Protein AF-A0A2N5YUL5-F1 (afdb_monomer_lite)

pLDDT: mean 83.45, std 13.27, range [47.56, 98.44]

Secondary structure (DSSP, 8-state):
-EEETTEEEEEEEEE--TTS-EEETTEEE----TT-SSPPPTT--TT-EEEEEEEEETTS-EEEEEEEEEEE--SSS-----SSEETTEE--EEE-TT--EEEEEE----S-EEEEETTEE-SPPBPP-SS--EEEEEE-TT--EEEEEES-SEESSTTTEEEEEEEEEEEE-TT--EEEEEEEEEEESTT----SSEEEEEGGGEEEEE-STT-EEEEEEEE-TTS-EEEEEE-

Sequence (235 aa):
MILKDSILYLSGTCTIAPSQQVWFLDTVFIHNSPDNPDPPVYPWITNNKYTYLLKVDLNGNILDFNLFHLNIEEPDDLVSDYLIWNPIFRTPFHIDNDGNIYLLTNRTNNYPTTLCINGIEVCDIIPEDYYFSTYLIKCDSECNFIWIKSLYEEISEPESHKLITNILDLASDSDNNLYLVGYIESNSIGGAYYQTPTTITIIDNHTLHTYKKGDYVSILYKLNENGDYIWAKQT

Foldseek 3Di:
DDQDPQKDKDKDKDFQEQCDWDDDPNDTQDHPDVPPPCHDDFPDDYLFMWMKIWIAGPVGDTPDMKTKWKDFPDDDDDHTDHFQDDVVAHADWDAFPQRKIKGKGFAPFQTWIFMDIRNHGQDDTDHGFLARWMKIWIAHNVRRGDDIDTQFDDKPPSPFKYKDWHWDDWDADPQRKIKTKTKIAIATDPPGDDDPFIWTAGAPRAIDTDGDHGDIKIKIFIAGNVRHGPHIDID

Structure (mmCIF, N/CA/C/O backbone):
data_AF-A0A2N5YUL5-F1
#
_entry.id   AF-A0A2N5YUL5-F1
#
loop_
_atom_site.group_PDB
_atom_site.id
_atom_site.type_symbol
_atom_site.label_atom_id
_atom_site.label_alt_id
_atom_site.label_comp_id
_atom_site.label_asym_id
_atom_site.label_entity_id
_atom_site.label_seq_id
_atom_site.pdbx_PDB_ins_code
_atom_site.Cartn_x
_atom_site.Cartn_y
_atom_site.Cartn_z
_atom_site.occupancy
_atom_site.B_iso_or_equiv
_atom_site.auth_seq_id
_atom_site.auth_comp_id
_atom_site.auth_asym_id
_atom_site.auth_atom_id
_atom_site.pdbx_PDB_model_num
ATOM 1 N N . MET A 1 1 ? -12.301 3.400 0.919 1.00 91.75 1 MET A N 1
ATOM 2 C CA . MET A 1 1 ? -13.327 3.305 1.979 1.00 91.75 1 MET A CA 1
ATOM 3 C C . MET A 1 1 ? -13.790 1.871 2.002 1.00 91.75 1 MET A C 1
ATOM 5 O O . MET A 1 1 ? -14.072 1.351 0.930 1.00 91.75 1 MET A O 1
ATOM 9 N N . ILE A 1 2 ? -13.859 1.258 3.178 1.00 95.81 2 ILE A N 1
ATOM 10 C CA . ILE A 1 2 ? -14.325 -0.120 3.358 1.00 95.81 2 ILE A CA 1
ATOM 11 C C . ILE A 1 2 ? -15.355 -0.122 4.482 1.00 95.81 2 ILE A C 1
ATOM 13 O O . ILE A 1 2 ? -15.127 0.500 5.512 1.00 95.81 2 ILE A O 1
ATOM 17 N N . LEU A 1 3 ? -16.482 -0.801 4.287 1.00 96.75 3 LEU A N 1
ATOM 18 C CA . LEU A 1 3 ? -17.449 -1.079 5.347 1.00 96.75 3 LEU A CA 1
ATOM 19 C C . LEU A 1 3 ? -17.290 -2.547 5.754 1.00 96.75 3 LEU A C 1
ATOM 21 O O . LEU A 1 3 ? -17.525 -3.426 4.927 1.00 96.75 3 LEU A O 1
ATOM 25 N N . LYS A 1 4 ? -16.911 -2.804 7.007 1.00 95.38 4 LYS A N 1
ATOM 26 C CA . LYS A 1 4 ? -16.763 -4.157 7.559 1.00 95.38 4 LYS A CA 1
ATOM 27 C C . LYS A 1 4 ? -17.290 -4.184 8.991 1.00 95.38 4 LYS A C 1
ATOM 29 O O . LYS A 1 4 ? -16.998 -3.280 9.762 1.00 95.38 4 LYS A O 1
ATOM 34 N N . ASP A 1 5 ? -18.114 -5.176 9.320 1.00 95.06 5 ASP A N 1
ATOM 35 C CA . ASP A 1 5 ? -18.652 -5.396 10.672 1.00 95.06 5 ASP A CA 1
ATOM 36 C C . ASP A 1 5 ? -19.304 -4.153 11.314 1.00 95.06 5 ASP A C 1
ATOM 38 O O . ASP A 1 5 ? -19.172 -3.890 12.504 1.00 95.06 5 ASP A O 1
ATOM 42 N N . SER A 1 6 ? -20.052 -3.379 10.517 1.00 96.50 6 SER A N 1
ATOM 43 C CA . SER A 1 6 ? -20.674 -2.098 10.916 1.00 96.50 6 SER A CA 1
ATOM 44 C C . SER A 1 6 ? -19.693 -0.972 11.274 1.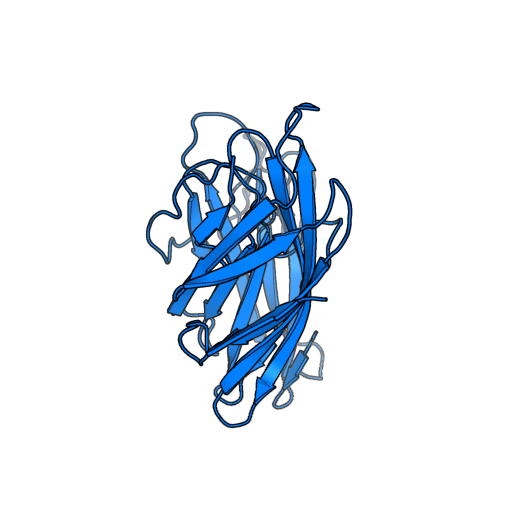00 96.50 6 SER A C 1
ATOM 46 O O . SER A 1 6 ? -20.109 0.054 11.811 1.00 96.50 6 SER A O 1
ATOM 48 N N . ILE A 1 7 ? -18.413 -1.129 10.939 1.00 97.31 7 ILE A N 1
ATOM 49 C CA . ILE A 1 7 ? -17.384 -0.097 11.043 1.00 97.31 7 ILE A CA 1
ATOM 50 C C . ILE A 1 7 ? -17.021 0.373 9.635 1.00 97.31 7 ILE A C 1
ATOM 52 O O . ILE A 1 7 ? -16.715 -0.416 8.735 1.00 97.31 7 ILE A O 1
ATOM 56 N N . LEU A 1 8 ? -17.061 1.686 9.439 1.00 97.50 8 LEU A N 1
ATOM 57 C CA . LEU A 1 8 ? -16.593 2.348 8.237 1.00 97.50 8 LEU A CA 1
ATOM 58 C C . LEU A 1 8 ? -15.118 2.721 8.399 1.00 97.50 8 LEU A C 1
ATOM 60 O O . LEU A 1 8 ? -14.760 3.543 9.239 1.00 97.50 8 LEU A O 1
ATOM 64 N N . TYR A 1 9 ? -14.274 2.145 7.554 1.00 96.62 9 TYR A N 1
ATOM 65 C CA . TYR A 1 9 ? -12.855 2.446 7.457 1.00 96.62 9 TYR A CA 1
ATOM 66 C C . TYR A 1 9 ? -12.627 3.465 6.342 1.00 96.62 9 TYR A C 1
ATOM 68 O O . TYR A 1 9 ? -13.009 3.257 5.180 1.00 96.62 9 TYR A O 1
ATOM 76 N N . LEU A 1 10 ? -11.979 4.571 6.685 1.00 93.62 10 LEU A N 1
ATOM 77 C CA . LEU A 1 10 ? -11.629 5.648 5.766 1.00 93.62 10 LEU A CA 1
ATOM 78 C C . LEU A 1 10 ? -10.119 5.848 5.781 1.00 93.62 10 LEU A C 1
ATOM 80 O O . LEU A 1 10 ? -9.514 5.906 6.843 1.00 93.62 10 LEU A O 1
ATOM 84 N N . SER A 1 11 ? -9.521 5.980 4.602 1.00 90.00 11 SER A N 1
ATOM 85 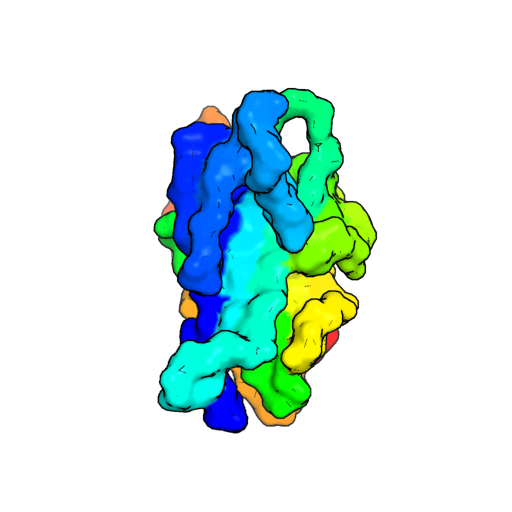C CA . SER A 1 11 ? -8.119 6.358 4.464 1.00 90.00 11 SER A CA 1
ATOM 86 C C . SER A 1 11 ? -8.015 7.618 3.622 1.00 90.00 11 SER A C 1
ATOM 88 O O . SER A 1 11 ? -8.788 7.805 2.678 1.00 90.00 11 SER A O 1
ATOM 90 N N . GLY A 1 12 ? -7.066 8.472 3.976 1.00 86.50 12 GLY A N 1
ATOM 91 C CA . GLY A 1 12 ? -6.731 9.681 3.243 1.00 86.50 12 GLY A CA 1
ATOM 92 C C . GLY A 1 12 ? -5.424 10.262 3.755 1.00 86.50 12 GLY A C 1
ATOM 93 O O . GLY A 1 12 ? -4.746 9.650 4.576 1.00 86.50 12 GLY A O 1
ATOM 94 N N . THR A 1 13 ? -5.075 11.458 3.296 1.00 83.62 13 THR A N 1
ATOM 95 C CA . THR A 1 13 ? -3.876 12.164 3.757 1.00 83.62 13 THR A CA 1
ATOM 96 C C . THR A 1 13 ? -4.186 13.517 4.356 1.00 83.62 13 THR A C 1
ATOM 98 O O . THR A 1 13 ? -5.115 14.201 3.928 1.00 83.62 13 THR A O 1
ATOM 101 N N . CYS A 1 14 ? -3.352 13.929 5.301 1.00 81.38 14 CYS A N 1
ATOM 102 C CA . CYS A 1 14 ? -3.285 15.295 5.794 1.00 81.38 14 CYS A CA 1
ATOM 103 C C . CYS A 1 14 ? -1.823 15.761 5.832 1.00 81.38 14 CYS A C 1
ATOM 105 O O . CYS A 1 14 ? -0.885 14.966 5.860 1.00 81.38 14 CYS A O 1
ATOM 107 N N . THR A 1 15 ? -1.614 17.070 5.768 1.00 78.25 15 THR A N 1
ATOM 108 C CA . THR A 1 15 ? -0.280 17.678 5.793 1.00 78.25 15 THR A CA 1
ATOM 109 C C . THR A 1 15 ? -0.302 18.807 6.798 1.00 78.25 15 THR A C 1
ATOM 111 O O . THR A 1 15 ? -1.173 19.667 6.705 1.00 78.25 15 THR A O 1
ATOM 114 N N . ILE A 1 16 ? 0.654 18.813 7.726 1.00 72.62 16 ILE A N 1
ATOM 115 C CA . ILE A 1 16 ? 0.834 19.905 8.682 1.00 72.62 16 ILE A CA 1
ATOM 116 C C . ILE A 1 16 ? 1.866 20.869 8.106 1.00 72.62 16 ILE A C 1
ATOM 118 O O . ILE A 1 16 ? 3.073 20.709 8.286 1.00 72.62 16 ILE A O 1
ATOM 122 N N . ALA A 1 17 ? 1.374 21.846 7.346 1.00 66.12 17 ALA A N 1
ATOM 123 C CA . ALA A 1 17 ? 2.210 22.870 6.738 1.00 66.12 17 ALA A CA 1
ATOM 124 C C . ALA A 1 17 ? 2.565 23.968 7.762 1.00 66.12 17 ALA A C 1
ATOM 126 O O . ALA A 1 17 ? 1.717 24.356 8.568 1.00 66.12 17 ALA A O 1
ATOM 127 N N . PRO A 1 18 ? 3.782 24.533 7.706 1.00 60.28 18 PRO A N 1
ATOM 128 C CA . PRO A 1 18 ? 4.275 25.465 8.723 1.00 60.28 18 PRO A CA 1
ATOM 129 C C . PRO A 1 18 ? 3.520 26.805 8.731 1.00 60.28 18 PRO A C 1
ATOM 131 O O . PRO A 1 18 ? 3.519 27.513 9.732 1.00 60.28 18 PRO A O 1
ATOM 134 N N . SER A 1 19 ? 2.845 27.152 7.632 1.00 65.19 19 SER A N 1
ATOM 135 C CA . SER A 1 19 ? 2.171 28.441 7.435 1.00 65.19 19 SER A CA 1
ATOM 136 C C . SER A 1 19 ? 0.646 28.351 7.312 1.00 65.19 19 SER A C 1
ATOM 138 O O . SER A 1 19 ? 0.009 29.348 6.972 1.00 65.19 19 SER A O 1
ATOM 140 N N . GLN A 1 20 ? 0.041 27.183 7.557 1.00 65.38 20 GLN A N 1
ATOM 141 C CA . GLN A 1 20 ? -1.398 26.978 7.356 1.00 65.38 20 GLN A CA 1
ATOM 142 C C . GLN A 1 20 ? -2.067 26.383 8.593 1.00 65.38 20 GLN A C 1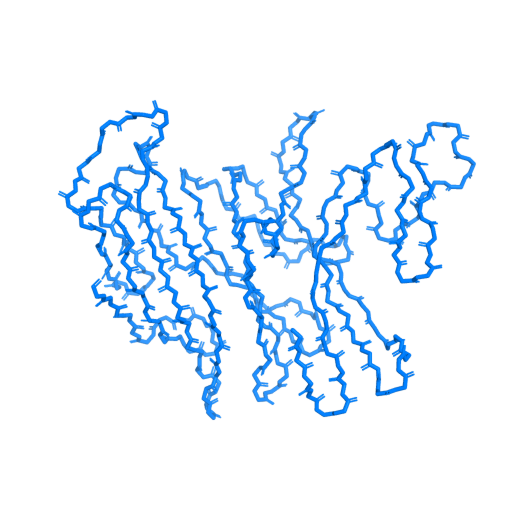
ATOM 144 O O . GLN A 1 20 ? -1.480 25.584 9.315 1.00 65.38 20 GLN A O 1
ATOM 149 N N . GLN A 1 21 ? -3.321 26.777 8.821 1.00 68.88 21 GLN A N 1
ATOM 150 C CA . GLN A 1 21 ? -4.196 26.075 9.753 1.00 68.88 21 GLN A CA 1
ATOM 151 C C . GLN A 1 21 ? -4.708 24.808 9.077 1.00 68.88 21 GLN A C 1
ATOM 153 O O . GLN A 1 21 ? -5.196 24.864 7.945 1.00 68.88 21 GLN A O 1
ATOM 158 N N . VAL A 1 22 ? -4.625 23.683 9.776 1.00 70.31 22 VAL A N 1
ATOM 159 C CA . VAL A 1 22 ? -5.108 22.398 9.271 1.00 70.31 22 VAL A CA 1
ATOM 160 C C . VAL A 1 22 ? -6.283 21.960 10.119 1.00 70.31 22 VAL A C 1
ATOM 162 O O . VAL A 1 22 ? -6.161 21.820 11.329 1.00 70.31 22 VAL A O 1
ATOM 165 N N . TRP A 1 23 ? -7.425 21.746 9.479 1.00 71.12 23 TRP A N 1
ATOM 166 C CA . TRP A 1 23 ? -8.579 21.130 10.119 1.00 71.12 23 TRP A CA 1
ATOM 167 C C . TRP A 1 23 ? -8.498 19.619 9.931 1.00 71.12 23 TRP A C 1
ATOM 169 O O . TRP A 1 23 ? -8.444 19.140 8.797 1.00 71.12 23 TRP A O 1
ATOM 179 N N . PHE A 1 24 ? -8.502 18.869 11.027 1.00 77.62 24 PHE A N 1
ATOM 180 C CA . PHE A 1 24 ? -8.549 17.412 10.993 1.00 77.62 24 PHE A CA 1
ATOM 181 C C . PHE A 1 24 ? -9.438 16.886 12.120 1.00 77.62 24 PHE A C 1
ATOM 183 O O . PHE A 1 24 ? -9.212 17.217 13.280 1.00 77.62 24 PHE A O 1
ATOM 190 N N . LEU A 1 25 ? -10.450 16.084 11.758 1.00 74.44 25 LEU A N 1
ATOM 191 C CA . LEU A 1 25 ? -11.415 15.464 12.682 1.00 74.44 25 LEU A CA 1
ATOM 192 C C . LEU A 1 25 ? -11.947 16.462 13.730 1.00 74.44 25 LEU A C 1
ATOM 194 O O . LEU A 1 25 ? -11.771 16.284 14.932 1.00 74.44 25 LEU A O 1
ATOM 198 N N . ASP A 1 26 ? -12.519 17.565 13.239 1.00 66.38 26 ASP A N 1
ATOM 199 C CA . ASP A 1 26 ? -13.085 18.686 14.012 1.00 66.38 26 ASP A CA 1
ATOM 200 C C . ASP A 1 26 ? -12.108 19.490 14.885 1.00 66.38 26 ASP A C 1
ATOM 202 O O . ASP A 1 26 ? -12.512 20.425 15.577 1.00 66.38 26 ASP A O 1
ATOM 206 N N . THR A 1 27 ? -10.809 19.200 14.805 1.00 62.75 27 THR A N 1
ATOM 207 C CA . THR A 1 27 ? -9.766 19.944 15.518 1.00 62.75 27 THR A CA 1
ATOM 208 C C . THR A 1 27 ? -9.010 20.864 14.564 1.00 62.75 27 THR A C 1
ATOM 210 O O . THR A 1 27 ? -8.599 20.452 13.476 1.00 62.75 27 THR A O 1
ATOM 213 N N . VAL A 1 28 ? -8.810 22.121 14.976 1.00 66.50 28 VAL A N 1
ATOM 214 C CA . VAL A 1 28 ? -7.897 23.049 14.293 1.00 66.50 28 VAL A CA 1
ATOM 215 C C . VAL A 1 28 ? -6.502 22.857 14.841 1.00 66.50 28 VAL A C 1
ATOM 217 O O . VAL A 1 28 ? -6.262 23.060 16.028 1.00 66.50 28 VAL A O 1
ATOM 220 N N . PHE A 1 29 ? -5.569 22.575 13.952 1.00 66.50 29 PHE A N 1
ATOM 221 C CA . PHE A 1 29 ? -4.151 22.621 14.241 1.00 66.50 29 PHE A CA 1
ATOM 222 C C . PHE A 1 29 ? -3.613 23.941 13.709 1.00 66.50 29 PHE A C 1
ATOM 224 O O . PHE A 1 29 ? -3.544 24.175 12.499 1.00 66.50 29 PHE A O 1
ATOM 231 N N . ILE A 1 30 ? -3.331 24.846 14.645 1.00 56.69 30 ILE A N 1
ATOM 232 C CA . ILE A 1 30 ? -2.799 26.175 14.363 1.00 56.69 30 ILE A CA 1
ATOM 233 C C . ILE A 1 30 ? -1.279 26.064 14.239 1.00 56.69 30 ILE A C 1
ATOM 235 O O . ILE A 1 30 ? -0.643 25.318 14.978 1.00 56.69 30 ILE A O 1
ATOM 239 N N . HIS A 1 31 ? -0.740 26.795 13.263 1.00 59.72 31 HIS A N 1
ATOM 240 C CA . HIS A 1 31 ? 0.671 26.916 12.904 1.00 59.72 31 HIS A CA 1
ATOM 241 C C . HIS A 1 31 ? 1.666 26.685 14.058 1.00 59.72 31 HIS A C 1
ATOM 243 O O . HIS A 1 31 ? 1.471 27.135 15.187 1.00 59.72 31 HIS A O 1
ATOM 249 N N . ASN A 1 32 ? 2.823 26.099 13.759 1.00 52.47 32 ASN A N 1
ATOM 250 C CA . ASN A 1 32 ? 3.953 26.134 14.682 1.00 52.47 32 ASN A CA 1
ATOM 251 C C . ASN A 1 32 ? 4.756 27.420 14.416 1.00 52.47 32 ASN A C 1
ATOM 253 O O . ASN A 1 32 ? 5.679 27.438 13.608 1.00 52.47 32 ASN A O 1
ATOM 257 N N . SER A 1 33 ? 4.325 28.530 15.026 1.00 55.78 33 SER A N 1
ATOM 258 C CA . SER A 1 33 ? 5.166 29.732 15.131 1.00 55.78 33 SER A CA 1
ATOM 259 C C . SER A 1 33 ? 5.985 29.580 16.410 1.00 55.78 33 SER A C 1
ATOM 261 O O . SER A 1 33 ? 5.425 29.078 17.385 1.00 55.78 33 SER A O 1
ATOM 263 N N . PRO A 1 34 ? 7.241 30.058 16.472 1.00 56.28 34 PRO A N 1
ATOM 264 C CA . PRO A 1 34 ? 7.960 30.208 17.741 1.00 56.28 34 PRO A CA 1
ATOM 265 C C . PRO A 1 34 ? 7.147 30.978 18.796 1.00 56.28 34 PRO A C 1
ATOM 267 O O . PRO A 1 34 ? 7.354 30.800 19.991 1.00 56.28 34 PRO A O 1
ATOM 270 N N . ASP A 1 35 ? 6.201 31.801 18.334 1.00 58.75 35 ASP A N 1
ATOM 271 C CA . ASP A 1 35 ? 5.290 32.597 19.151 1.00 58.75 35 ASP A CA 1
ATOM 272 C C . ASP A 1 35 ? 3.923 31.925 19.389 1.00 58.75 35 ASP A C 1
ATOM 274 O O . ASP A 1 35 ? 3.038 32.563 19.957 1.00 58.75 35 ASP A O 1
ATOM 278 N N . ASN A 1 36 ? 3.693 30.686 18.926 1.00 62.69 36 ASN A N 1
ATOM 279 C CA . ASN A 1 36 ? 2.445 29.979 19.216 1.00 62.69 36 ASN A CA 1
ATOM 280 C C . ASN A 1 36 ? 2.470 29.512 20.685 1.00 62.69 36 ASN A C 1
ATOM 282 O O . ASN A 1 36 ? 3.280 28.645 21.019 1.00 62.69 36 ASN A O 1
ATOM 286 N N . PRO A 1 37 ? 1.605 30.054 21.565 1.00 60.75 37 PRO A N 1
ATOM 287 C CA . PRO A 1 37 ? 1.548 29.627 22.961 1.00 60.75 37 PRO A CA 1
ATOM 288 C C . PRO A 1 37 ? 1.052 28.182 23.121 1.00 60.75 37 PRO A C 1
ATOM 290 O O . PRO A 1 37 ? 1.348 27.560 24.138 1.00 60.75 37 PRO A O 1
ATOM 293 N N . ASP A 1 38 ? 0.354 27.650 22.113 1.00 60.69 38 ASP A N 1
ATOM 294 C CA . ASP A 1 38 ? -0.258 26.324 22.099 1.00 60.69 38 ASP A CA 1
ATOM 295 C C . ASP A 1 38 ? 0.208 25.542 20.851 1.00 60.69 38 ASP A C 1
ATOM 297 O O . ASP A 1 38 ? -0.570 25.336 19.907 1.00 60.69 38 ASP A O 1
ATOM 301 N N . PRO A 1 39 ? 1.496 25.146 20.775 1.00 59.47 39 PRO A N 1
ATOM 302 C CA . PRO A 1 39 ? 2.000 24.372 19.649 1.00 59.47 39 PRO A CA 1
ATOM 303 C C . PRO A 1 39 ? 1.246 23.040 19.553 1.00 59.47 39 PRO A C 1
ATOM 305 O O . PRO A 1 39 ? 0.815 22.495 20.576 1.00 59.47 39 PRO A O 1
ATOM 308 N N . PRO A 1 40 ? 1.080 22.488 18.340 1.00 57.84 40 PRO A N 1
ATOM 309 C CA . PRO A 1 40 ? 0.379 21.228 18.181 1.00 57.84 40 PRO A CA 1
ATOM 310 C C . PRO A 1 40 ? 1.105 20.139 18.982 1.00 57.84 40 PRO A C 1
ATOM 312 O O . PRO A 1 40 ? 2.272 19.834 18.747 1.00 57.84 40 PRO A O 1
ATOM 315 N N . VAL A 1 41 ? 0.409 19.577 19.968 1.00 61.06 41 VAL A N 1
ATOM 316 C CA . VAL A 1 41 ? 0.882 18.414 20.723 1.00 61.06 41 VAL A CA 1
ATOM 317 C C . VAL A 1 41 ? 0.663 17.178 19.857 1.00 61.06 41 VAL A C 1
ATOM 319 O O . VAL A 1 41 ? -0.267 17.163 19.053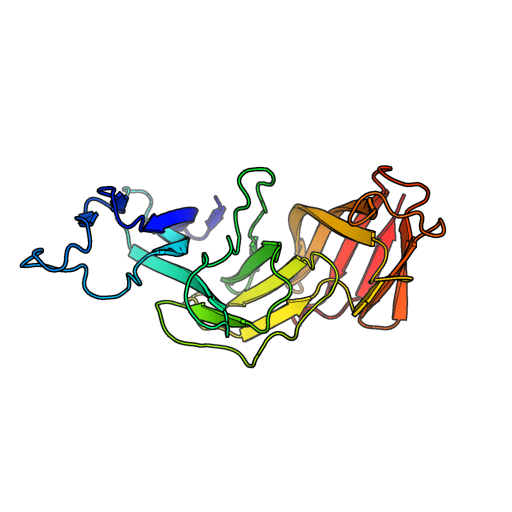 1.00 61.06 41 VAL A O 1
ATOM 322 N N . TYR A 1 42 ? 1.534 16.173 19.998 1.00 57.03 42 TYR A N 1
ATOM 323 C CA . TYR A 1 42 ? 1.444 14.855 19.357 1.00 57.03 42 TYR A CA 1
ATOM 324 C C . TYR A 1 42 ? -0.003 14.442 19.010 1.00 57.03 42 TYR A C 1
ATOM 326 O O . TYR A 1 42 ? -0.888 14.571 19.866 1.00 57.03 42 TYR A O 1
ATOM 334 N N . PRO A 1 43 ? -0.250 13.902 17.799 1.00 55.44 43 PRO A N 1
ATOM 335 C CA . PRO A 1 43 ? 0.709 13.219 16.903 1.00 55.44 43 PRO A CA 1
ATOM 336 C C . PRO A 1 43 ? 1.421 14.068 15.830 1.00 55.44 43 PRO A C 1
ATOM 338 O O . PRO A 1 43 ? 2.004 13.522 14.891 1.00 55.44 43 PRO A O 1
ATOM 341 N N . TRP A 1 44 ? 1.403 15.394 15.945 1.00 67.19 44 TRP A N 1
ATOM 342 C CA . TRP A 1 44 ? 1.788 16.298 14.857 1.00 67.19 44 TRP A CA 1
ATOM 343 C C . TRP A 1 44 ? 3.256 16.748 14.914 1.00 67.19 44 TRP A C 1
ATOM 345 O O . TRP A 1 44 ? 3.657 17.558 15.743 1.00 67.19 44 TRP A O 1
ATOM 355 N N . ILE A 1 45 ? 4.049 16.250 13.973 1.00 67.69 45 ILE A N 1
ATOM 356 C CA . ILE A 1 45 ? 5.404 16.689 13.649 1.00 67.69 45 ILE A CA 1
ATOM 357 C C . ILE A 1 45 ? 5.265 17.787 12.590 1.00 67.69 45 ILE A C 1
ATOM 359 O O . ILE A 1 45 ? 4.506 17.660 11.625 1.00 67.69 45 ILE A O 1
ATOM 363 N N . THR A 1 46 ? 5.965 18.901 12.792 1.00 63.62 46 THR A N 1
ATOM 364 C CA . THR A 1 46 ? 5.933 20.031 11.852 1.00 63.62 46 THR A CA 1
ATOM 365 C C . THR A 1 46 ? 6.535 19.617 10.508 1.00 63.62 46 THR A C 1
ATOM 367 O O . THR A 1 46 ? 7.476 18.833 10.478 1.00 63.62 46 THR A O 1
ATOM 370 N N . ASN A 1 47 ? 6.002 20.146 9.400 1.00 67.50 47 ASN A N 1
ATOM 371 C CA . ASN A 1 47 ? 6.425 19.819 8.029 1.00 67.50 47 ASN A CA 1
ATOM 372 C C . ASN A 1 47 ? 6.234 18.346 7.642 1.00 67.50 47 ASN A C 1
ATOM 374 O O . ASN A 1 47 ? 6.854 17.875 6.687 1.00 67.50 47 ASN A O 1
ATOM 378 N N . ASN A 1 48 ? 5.352 17.641 8.351 1.00 76.12 48 ASN A N 1
ATOM 379 C CA . ASN A 1 48 ? 5.090 16.235 8.106 1.00 76.12 48 ASN A CA 1
ATOM 380 C C . ASN A 1 48 ? 3.789 16.016 7.314 1.00 76.12 48 ASN A C 1
ATOM 382 O O . ASN A 1 48 ? 2.835 16.809 7.353 1.00 76.12 48 ASN A O 1
ATOM 386 N N . LYS A 1 49 ? 3.758 14.905 6.590 1.00 80.44 49 LYS A N 1
ATOM 387 C CA . LYS A 1 49 ? 2.654 14.411 5.782 1.00 80.44 49 LYS A CA 1
ATOM 388 C C . LYS A 1 49 ? 2.251 13.061 6.330 1.00 80.44 49 LYS A C 1
ATOM 390 O O . LYS A 1 49 ? 3.055 12.141 6.428 1.00 80.44 49 LYS A O 1
ATOM 395 N N . TYR A 1 50 ? 0.972 12.945 6.623 1.00 83.94 50 TYR A N 1
ATOM 396 C CA . TYR A 1 50 ? 0.401 11.748 7.196 1.00 83.94 50 TYR A CA 1
ATOM 397 C C . TYR A 1 50 ? -0.566 11.130 6.217 1.00 83.94 50 TYR A C 1
ATOM 399 O O . TYR A 1 50 ? -1.355 11.832 5.583 1.00 83.94 50 TYR A O 1
ATOM 407 N N . THR A 1 51 ? -0.566 9.808 6.167 1.00 87.50 51 THR A N 1
ATOM 408 C CA . THR A 1 51 ? -1.783 9.078 5.829 1.00 87.50 51 THR A CA 1
ATOM 409 C C . THR A 1 51 ? -2.516 8.771 7.117 1.00 87.50 51 THR A C 1
ATOM 411 O O . THR A 1 51 ? -1.898 8.318 8.070 1.00 87.50 51 THR A O 1
ATOM 414 N N . TYR A 1 52 ? -3.824 8.978 7.152 1.00 89.69 52 TYR A N 1
ATOM 415 C CA . TYR A 1 52 ? -4.651 8.494 8.243 1.00 89.69 52 TYR A CA 1
ATOM 416 C C . TYR A 1 52 ? -5.438 7.250 7.830 1.00 89.69 52 TYR A C 1
ATOM 418 O O . TYR A 1 52 ? -5.843 7.107 6.673 1.00 89.69 52 TYR A O 1
ATOM 426 N N . LEU A 1 53 ? -5.699 6.385 8.804 1.00 93.38 53 LEU A N 1
ATOM 427 C CA . LEU A 1 53 ? -6.773 5.404 8.770 1.00 93.38 53 LEU A CA 1
ATOM 428 C C . LEU A 1 53 ? -7.739 5.720 9.910 1.00 93.38 53 LEU A C 1
ATOM 430 O O . LEU A 1 53 ? -7.332 5.774 11.065 1.00 93.38 53 LEU A O 1
ATOM 434 N N . LEU A 1 54 ? -9.004 5.935 9.580 1.00 94.81 54 LEU A N 1
ATOM 435 C CA . LEU A 1 54 ? -10.072 6.317 10.495 1.00 94.81 54 LEU A CA 1
ATOM 436 C C . LEU A 1 54 ? -11.103 5.189 10.573 1.00 94.81 54 LEU A C 1
ATOM 438 O O . LEU A 1 54 ? -11.537 4.689 9.534 1.00 94.81 54 LEU A O 1
ATOM 442 N N . LYS A 1 55 ? -11.523 4.838 11.788 1.00 96.12 55 LYS A N 1
ATOM 443 C CA . LYS A 1 55 ? -12.656 3.947 12.059 1.00 96.12 55 LYS A CA 1
ATOM 444 C C . LYS A 1 55 ? -13.836 4.796 12.522 1.00 96.12 55 LYS A C 1
ATOM 446 O O . LYS A 1 55 ? -13.714 5.560 13.478 1.00 96.12 55 LYS A O 1
ATOM 451 N N . VAL A 1 56 ? -14.973 4.660 11.853 1.00 96.75 56 VAL A N 1
ATOM 452 C CA . VAL A 1 56 ? -16.196 5.419 12.141 1.00 96.75 56 VAL A CA 1
ATOM 453 C C . VAL A 1 56 ? -17.355 4.444 12.297 1.00 96.75 56 VAL A C 1
ATOM 455 O O . VAL A 1 56 ? -17.465 3.491 11.526 1.00 96.75 56 VAL A O 1
ATOM 458 N N . ASP A 1 57 ? -18.226 4.656 13.279 1.00 96.94 57 ASP A N 1
ATOM 459 C CA . ASP A 1 57 ? -19.479 3.904 13.352 1.00 96.94 57 ASP A CA 1
ATOM 460 C C . ASP A 1 57 ? -20.499 4.392 12.300 1.00 96.94 57 ASP A C 1
ATOM 462 O O . ASP A 1 57 ? -20.315 5.406 11.624 1.00 96.94 57 ASP A O 1
ATOM 466 N N . LEU A 1 58 ? -21.619 3.681 12.156 1.00 96.25 58 LEU A N 1
ATOM 467 C CA . LEU A 1 58 ? -22.666 4.059 11.196 1.00 96.25 58 LEU A CA 1
ATOM 468 C C . LEU A 1 58 ? -23.441 5.337 11.571 1.00 96.25 58 LEU A C 1
ATOM 470 O O . LEU A 1 58 ? -24.243 5.811 10.767 1.00 96.25 58 LEU A O 1
ATOM 474 N N . ASN A 1 59 ? -23.209 5.899 12.759 1.00 96.94 59 ASN A N 1
ATOM 475 C CA . ASN A 1 59 ? -23.781 7.174 13.191 1.00 96.94 59 ASN A CA 1
ATOM 476 C C . ASN A 1 59 ? -22.835 8.357 12.925 1.00 96.94 59 ASN A C 1
ATOM 478 O O . ASN A 1 59 ? -23.219 9.500 13.166 1.00 96.94 59 ASN A O 1
ATOM 482 N N . GLY A 1 60 ? -21.623 8.101 12.424 1.00 91.56 60 GLY A N 1
ATOM 483 C CA . GLY A 1 60 ? -20.615 9.126 12.167 1.00 91.56 60 GLY A CA 1
ATOM 484 C C . GLY A 1 60 ? -19.691 9.414 13.353 1.00 91.56 60 GLY A C 1
ATOM 485 O O . GLY A 1 60 ? -18.894 10.346 13.266 1.00 91.56 60 GLY A O 1
ATOM 486 N N . ASN A 1 61 ? -19.761 8.642 14.442 1.00 93.75 61 ASN A N 1
ATOM 487 C CA . ASN A 1 61 ? -18.835 8.801 15.560 1.00 93.75 61 ASN A CA 1
ATOM 488 C C . ASN A 1 61 ? -17.475 8.207 15.199 1.00 93.75 61 ASN A C 1
ATOM 490 O O . ASN A 1 61 ? -17.381 7.060 14.755 1.00 93.75 61 ASN A O 1
ATOM 494 N N . ILE A 1 62 ? -16.415 8.972 15.442 1.00 92.94 62 ILE A N 1
ATOM 495 C CA . ILE A 1 62 ? -15.040 8.496 15.306 1.00 92.94 62 ILE A CA 1
ATOM 496 C C . ILE A 1 62 ? -14.752 7.543 16.463 1.00 92.94 62 ILE A C 1
ATOM 498 O O . ILE A 1 62 ? -14.817 7.932 17.627 1.00 92.94 62 ILE A O 1
ATOM 502 N N . LEU A 1 63 ? -14.443 6.295 16.128 1.00 93.75 63 LEU A N 1
ATOM 503 C CA . LEU A 1 63 ? -14.098 5.262 17.099 1.00 93.75 63 LEU A CA 1
ATOM 504 C C . LEU A 1 63 ? -12.599 5.264 17.400 1.00 93.75 63 LEU A C 1
ATOM 506 O O . LEU A 1 63 ? -12.204 5.064 18.543 1.00 93.75 63 LEU A O 1
ATOM 510 N N . ASP A 1 64 ? -11.781 5.462 16.365 1.00 92.81 64 ASP A N 1
ATOM 511 C CA . ASP A 1 64 ? -10.323 5.368 16.427 1.00 92.81 64 ASP A CA 1
ATOM 512 C C . ASP A 1 64 ? -9.699 5.984 15.163 1.00 92.81 64 ASP A C 1
ATOM 514 O O . ASP A 1 64 ? -10.332 6.005 14.100 1.00 92.81 64 ASP A O 1
ATOM 518 N N . PHE A 1 65 ? -8.455 6.453 15.251 1.00 92.06 65 PHE A N 1
ATOM 519 C CA . PHE A 1 65 ? -7.669 6.846 14.086 1.00 92.06 65 PHE A CA 1
ATOM 520 C C . PHE A 1 65 ? -6.177 6.589 14.292 1.00 92.06 65 PHE A C 1
ATOM 522 O O . PHE A 1 65 ? -5.648 6.725 15.389 1.00 92.06 65 PHE A O 1
ATOM 529 N N . ASN A 1 66 ? -5.491 6.263 13.200 1.00 92.31 66 ASN A N 1
ATOM 530 C CA . ASN A 1 66 ? -4.054 6.018 13.183 1.00 92.31 66 ASN A CA 1
ATOM 531 C C . ASN A 1 66 ? -3.392 6.842 12.082 1.00 92.31 66 ASN A C 1
ATOM 533 O O . ASN A 1 66 ? -3.947 6.970 10.990 1.00 92.31 66 ASN A O 1
ATOM 537 N N . LEU A 1 67 ? -2.218 7.400 12.367 1.00 89.50 67 LEU A N 1
ATOM 538 C CA . LEU A 1 67 ? -1.447 8.251 11.469 1.00 89.50 67 LEU A CA 1
ATOM 539 C C . LEU A 1 67 ? -0.137 7.576 11.070 1.00 89.50 67 LEU A C 1
ATOM 541 O O . LEU A 1 67 ? 0.724 7.323 11.903 1.00 89.50 67 LEU A O 1
ATOM 545 N N . PHE A 1 68 ? 0.037 7.364 9.777 1.00 89.81 68 PHE A N 1
ATOM 546 C CA . PHE A 1 68 ? 1.205 6.756 9.160 1.00 89.81 68 PHE A CA 1
ATOM 547 C C . PHE A 1 68 ? 2.054 7.840 8.501 1.00 89.81 68 PHE A C 1
ATOM 549 O O . PHE A 1 68 ? 1.519 8.662 7.751 1.00 89.81 68 PHE A O 1
ATOM 556 N N . HIS A 1 69 ? 3.363 7.829 8.731 1.00 86.81 69 HIS A N 1
ATOM 557 C CA . HIS A 1 69 ? 4.320 8.647 7.977 1.00 86.81 69 HIS A CA 1
ATOM 558 C C . HIS A 1 69 ? 5.681 7.950 7.879 1.00 86.81 69 HIS A C 1
ATOM 560 O O . HIS A 1 69 ? 5.945 7.003 8.617 1.00 86.81 69 HIS A O 1
ATOM 566 N N . LEU A 1 70 ? 6.523 8.413 6.952 1.00 84.25 70 LEU A N 1
ATOM 567 C CA . LEU A 1 70 ? 7.917 7.994 6.862 1.00 84.25 70 LEU A CA 1
ATOM 568 C C . LEU A 1 70 ? 8.767 9.025 7.593 1.00 84.25 70 LEU A C 1
ATOM 570 O O . LEU A 1 70 ? 8.663 10.220 7.302 1.00 84.25 70 LEU A O 1
ATOM 574 N N . ASN A 1 71 ? 9.594 8.561 8.520 1.00 82.94 71 ASN A N 1
ATOM 575 C CA . ASN A 1 71 ? 10.678 9.358 9.065 1.00 82.94 71 ASN A CA 1
ATOM 576 C C . ASN A 1 71 ? 11.898 9.170 8.154 1.00 82.94 71 ASN A C 1
ATOM 578 O O . ASN A 1 71 ? 12.304 8.039 7.897 1.00 82.94 71 ASN A O 1
ATOM 582 N N . ILE A 1 72 ? 12.414 10.264 7.595 1.00 79.25 72 ILE A N 1
ATOM 583 C CA . ILE A 1 72 ? 13.525 10.246 6.637 1.00 79.25 72 ILE A CA 1
ATOM 584 C C . ILE A 1 72 ? 14.803 10.605 7.390 1.00 79.25 72 ILE A C 1
ATOM 586 O O . ILE A 1 72 ? 14.865 11.661 8.020 1.00 79.25 72 ILE A O 1
ATOM 590 N N . GLU A 1 73 ? 15.829 9.760 7.300 1.00 72.19 73 GLU A N 1
ATOM 591 C CA . GLU A 1 73 ? 17.150 10.047 7.861 1.00 72.19 73 GLU A CA 1
ATOM 592 C C . GLU A 1 73 ? 17.930 10.999 6.931 1.00 72.19 73 GLU A C 1
ATOM 594 O O . GLU A 1 73 ? 18.881 10.594 6.268 1.00 72.19 73 GLU A O 1
ATOM 599 N N . GLU A 1 74 ? 17.540 12.276 6.841 1.00 67.31 74 GLU A N 1
ATOM 600 C CA . GLU A 1 74 ? 18.361 13.306 6.179 1.00 67.31 74 GLU A CA 1
ATOM 601 C C . GLU A 1 74 ? 18.574 14.564 7.037 1.00 67.31 74 GLU A C 1
ATOM 603 O O . GLU A 1 74 ? 17.719 14.924 7.853 1.00 67.31 74 GLU A O 1
ATOM 608 N N . PRO A 1 75 ? 19.713 15.262 6.842 1.00 50.34 75 PRO A N 1
ATOM 609 C CA . PRO A 1 75 ? 20.013 16.503 7.523 1.00 50.34 75 PRO A CA 1
ATOM 610 C C . PRO A 1 75 ? 19.329 17.687 6.820 1.00 50.34 75 PRO A C 1
ATOM 612 O O . PRO A 1 75 ? 19.566 18.000 5.656 1.00 50.34 75 PRO A O 1
ATOM 615 N N . ASP A 1 76 ? 18.535 18.384 7.617 1.00 51.00 76 ASP A N 1
ATOM 616 C CA . ASP A 1 76 ? 18.315 19.825 7.593 1.00 51.00 76 ASP A CA 1
ATOM 617 C C . ASP A 1 76 ? 17.154 20.478 6.840 1.00 51.00 76 ASP A C 1
ATOM 619 O O . ASP A 1 76 ? 16.830 21.548 7.333 1.00 51.00 76 ASP A O 1
ATOM 623 N N . ASP A 1 77 ? 16.444 19.971 5.809 1.00 47.56 77 ASP A N 1
ATOM 624 C CA . ASP A 1 77 ? 15.355 20.851 5.285 1.00 47.56 77 ASP A CA 1
ATOM 625 C C . ASP A 1 77 ? 14.188 20.339 4.410 1.00 47.56 77 ASP A C 1
ATOM 627 O O . ASP A 1 77 ? 13.365 21.177 4.032 1.00 47.56 77 ASP A O 1
ATOM 631 N N . LEU A 1 78 ? 13.996 19.055 4.059 1.00 50.25 78 LEU A N 1
ATOM 632 C CA . LEU A 1 78 ? 12.915 18.723 3.100 1.00 50.25 78 LEU A CA 1
ATOM 633 C C . LEU A 1 78 ? 12.063 17.474 3.398 1.00 50.25 78 LEU A C 1
ATOM 635 O O . LEU A 1 78 ? 12.474 16.339 3.224 1.00 50.25 78 LEU A O 1
ATOM 639 N N . VAL A 1 79 ? 10.796 17.778 3.719 1.00 51.88 79 VAL A N 1
ATOM 640 C CA . VAL A 1 79 ? 9.538 17.142 3.285 1.00 51.88 79 VAL A CA 1
ATOM 641 C C . VAL A 1 79 ? 9.459 15.617 3.420 1.00 51.88 79 VAL A C 1
ATOM 643 O O . VAL A 1 79 ? 9.813 14.880 2.505 1.00 51.88 79 VAL A O 1
ATOM 646 N N . SER A 1 80 ? 8.804 15.159 4.492 1.00 53.16 80 SER A N 1
ATOM 647 C CA . SER A 1 80 ? 8.247 13.803 4.573 1.00 53.16 80 SER A CA 1
ATOM 648 C C . SER A 1 80 ? 7.502 13.452 3.281 1.00 53.16 80 SER A C 1
ATOM 650 O O . SER A 1 80 ? 6.718 14.262 2.759 1.00 53.16 80 SER A O 1
ATOM 652 N N . ASP A 1 81 ? 7.711 12.251 2.773 1.00 62.03 81 ASP A N 1
ATOM 653 C CA . ASP A 1 81 ? 7.033 11.791 1.573 1.00 62.03 81 ASP A CA 1
ATOM 654 C C . ASP A 1 81 ? 5.571 11.424 1.860 1.00 62.03 81 ASP A C 1
ATOM 656 O O . ASP A 1 81 ? 5.196 11.127 2.997 1.00 62.03 81 ASP A O 1
ATOM 660 N N . TYR A 1 82 ? 4.718 11.460 0.837 1.00 59.72 82 TYR A N 1
ATOM 661 C CA . TYR A 1 82 ? 3.381 10.900 0.996 1.00 59.72 82 TYR A CA 1
ATOM 662 C C . TYR A 1 82 ? 3.496 9.377 1.034 1.00 59.72 82 TYR A C 1
ATOM 664 O O . TYR A 1 82 ? 3.892 8.779 0.043 1.00 59.72 82 TYR A O 1
ATOM 672 N N . LEU A 1 83 ? 3.114 8.764 2.159 1.00 65.06 83 LEU A N 1
ATOM 673 C CA . LEU A 1 83 ? 3.072 7.308 2.290 1.00 65.06 83 LEU A CA 1
ATOM 674 C C . LEU A 1 83 ? 2.032 6.737 1.308 1.00 65.06 83 LEU A C 1
ATOM 676 O O . LEU A 1 83 ? 2.349 6.265 0.227 1.00 65.06 83 LEU A O 1
ATOM 680 N N . ILE A 1 84 ? 0.744 6.854 1.618 1.00 64.06 84 ILE A N 1
ATOM 681 C CA . ILE A 1 84 ? -0.271 6.046 0.932 1.00 64.06 84 ILE A CA 1
ATOM 682 C C . ILE A 1 84 ? -0.972 6.828 -0.182 1.00 64.06 84 ILE A C 1
ATOM 684 O O . ILE A 1 84 ? -1.352 6.236 -1.188 1.00 64.06 84 ILE A O 1
ATOM 688 N N . TRP A 1 85 ? -1.077 8.160 -0.082 1.00 56.25 85 TRP A N 1
ATOM 689 C CA . TRP A 1 85 ? -1.644 8.980 -1.162 1.00 56.25 85 TRP A CA 1
ATOM 690 C C . TRP A 1 85 ? -0.636 9.920 -1.800 1.00 56.25 85 TRP A C 1
ATOM 692 O O . TRP A 1 85 ? -0.421 11.039 -1.338 1.00 56.25 85 TRP A O 1
ATOM 702 N N . ASN A 1 86 ? -0.132 9.523 -2.960 1.00 58.97 86 ASN A N 1
ATOM 703 C CA . ASN A 1 86 ? 0.363 10.491 -3.923 1.00 58.97 86 ASN A CA 1
ATOM 704 C C . ASN A 1 86 ? -0.861 11.136 -4.614 1.00 58.97 86 ASN A C 1
ATOM 706 O O . ASN A 1 86 ? -1.719 10.402 -5.095 1.00 58.97 86 ASN A O 1
ATOM 710 N N . PRO A 1 87 ? -0.989 12.472 -4.715 1.00 53.69 87 PRO A N 1
ATOM 711 C CA . PRO A 1 87 ? -2.145 13.117 -5.358 1.00 53.69 87 PRO A CA 1
ATOM 712 C C . PRO A 1 87 ? -2.403 12.670 -6.811 1.00 53.69 87 PRO A C 1
ATOM 714 O O . PRO A 1 87 ? -3.499 12.886 -7.328 1.00 53.69 87 PRO A O 1
ATOM 717 N N . ILE A 1 88 ? -1.424 12.034 -7.460 1.00 60.12 88 ILE A N 1
ATOM 718 C CA . ILE A 1 88 ? -1.534 11.471 -8.812 1.00 60.12 88 ILE A CA 1
ATOM 719 C C . ILE A 1 88 ? -2.159 10.059 -8.801 1.00 60.12 88 ILE A C 1
ATOM 721 O O . ILE A 1 88 ? -2.801 9.668 -9.774 1.00 60.12 88 ILE A O 1
ATOM 725 N N . PHE A 1 89 ? -2.032 9.304 -7.703 1.00 65.81 89 PHE A N 1
ATOM 726 C CA . PHE A 1 89 ? -2.426 7.896 -7.611 1.00 65.81 89 PHE A CA 1
ATOM 727 C C . PHE A 1 89 ? -3.256 7.635 -6.350 1.00 65.81 89 PHE A C 1
ATOM 729 O O . PHE A 1 89 ? -2.766 7.749 -5.228 1.00 65.81 89 PHE A O 1
ATOM 736 N N . ARG A 1 90 ? -4.524 7.248 -6.526 1.00 70.50 90 ARG A N 1
ATOM 737 C CA . ARG A 1 90 ? -5.331 6.721 -5.419 1.00 70.50 90 ARG A CA 1
ATOM 738 C C . ARG A 1 90 ? -4.963 5.261 -5.222 1.00 70.50 90 ARG A C 1
ATOM 740 O O . ARG A 1 90 ? -5.329 4.444 -6.060 1.00 70.50 90 ARG A O 1
ATOM 747 N N . THR A 1 91 ? -4.262 4.946 -4.143 1.00 82.75 91 THR A N 1
ATOM 748 C CA . THR A 1 91 ? -3.958 3.556 -3.811 1.00 82.75 91 THR A CA 1
ATOM 749 C C . THR A 1 91 ? -5.144 2.927 -3.070 1.00 82.75 91 THR A C 1
ATOM 751 O O . THR A 1 91 ? -5.800 3.590 -2.252 1.00 82.75 91 THR A O 1
ATOM 754 N N . PRO A 1 92 ? -5.486 1.664 -3.366 1.00 90.81 92 PRO A N 1
ATOM 755 C CA . PRO A 1 92 ? -6.455 0.933 -2.573 1.00 90.81 92 PRO A CA 1
ATOM 756 C C . PRO A 1 92 ? -5.850 0.584 -1.209 1.00 90.81 92 PRO A C 1
ATOM 758 O O . PRO A 1 92 ? -4.634 0.528 -1.025 1.00 90.81 92 PRO A O 1
ATOM 761 N N . PHE A 1 93 ? -6.727 0.298 -0.258 1.00 94.12 93 PHE A N 1
ATOM 762 C CA . PHE A 1 93 ? -6.384 -0.459 0.938 1.00 94.12 93 PHE A CA 1
ATOM 763 C C . PHE A 1 93 ? -7.369 -1.610 1.064 1.00 94.12 93 PHE A C 1
ATOM 765 O O . PHE A 1 93 ? -8.442 -1.554 0.462 1.00 94.12 93 PHE A O 1
ATOM 772 N N . HIS A 1 94 ? -7.017 -2.628 1.842 1.00 96.50 94 HIS A N 1
ATOM 773 C CA . HIS A 1 94 ? -7.847 -3.816 2.035 1.00 96.50 94 HIS A CA 1
ATOM 774 C C . HIS A 1 94 ? -7.873 -4.251 3.496 1.00 96.50 94 HIS A C 1
ATOM 776 O O . HIS A 1 94 ? -6.964 -3.929 4.260 1.00 96.50 94 HIS A O 1
ATOM 782 N N . ILE A 1 95 ? -8.923 -4.981 3.867 1.00 97.69 95 ILE A N 1
ATOM 783 C CA . ILE A 1 95 ? -9.048 -5.638 5.167 1.00 97.69 95 ILE A CA 1
ATOM 784 C C . ILE A 1 95 ? -9.355 -7.109 4.897 1.00 97.69 95 ILE A C 1
ATOM 786 O O . ILE A 1 95 ? -10.405 -7.413 4.327 1.00 97.69 95 ILE A O 1
ATOM 790 N N . ASP A 1 96 ? -8.450 -8.010 5.283 1.00 97.56 96 ASP A N 1
ATOM 791 C CA . ASP A 1 96 ? -8.642 -9.452 5.072 1.00 97.56 96 ASP A CA 1
ATOM 792 C C . ASP A 1 96 ? -9.703 -10.041 6.011 1.00 97.56 96 ASP A C 1
ATOM 794 O O . ASP A 1 96 ? -10.360 -9.314 6.763 1.00 97.56 96 ASP A O 1
ATOM 798 N N . ASN A 1 97 ? -9.924 -11.357 5.962 1.00 96.25 97 ASN A N 1
ATOM 799 C CA . ASN A 1 97 ? -10.971 -11.989 6.765 1.00 96.25 97 ASN A CA 1
ATOM 800 C C . ASN A 1 97 ? -10.684 -11.882 8.270 1.00 96.25 97 ASN A C 1
ATOM 802 O O . ASN A 1 97 ? -11.623 -11.650 9.034 1.00 96.25 97 ASN A O 1
ATOM 806 N N . ASP A 1 98 ? -9.410 -11.912 8.667 1.00 97.19 98 ASP A N 1
ATOM 807 C CA . ASP A 1 98 ? -8.964 -11.828 10.065 1.00 97.19 98 ASP A CA 1
ATOM 808 C C . ASP A 1 98 ? -8.959 -10.389 10.600 1.00 97.19 98 ASP A C 1
ATOM 810 O O . ASP A 1 98 ? -8.786 -10.159 11.795 1.00 97.19 98 ASP A O 1
ATOM 814 N N . GLY A 1 99 ? -9.192 -9.406 9.728 1.00 96.88 99 GLY A N 1
ATOM 815 C CA . GLY A 1 99 ? -9.207 -7.997 10.101 1.00 96.88 99 GLY A CA 1
ATOM 816 C C . GLY A 1 99 ? -7.845 -7.322 9.996 1.00 96.88 99 GLY A C 1
ATOM 817 O O . GLY A 1 99 ? -7.742 -6.165 10.403 1.00 96.88 99 GLY A O 1
ATOM 818 N N . ASN A 1 100 ? -6.832 -7.985 9.429 1.00 98.19 100 ASN A N 1
ATOM 819 C CA . ASN A 1 100 ? -5.572 -7.322 9.123 1.00 98.19 100 ASN A CA 1
ATOM 820 C C . ASN A 1 100 ? -5.794 -6.288 8.023 1.00 98.19 100 ASN A C 1
ATOM 822 O O . ASN A 1 100 ? -6.533 -6.516 7.062 1.00 98.19 100 ASN A O 1
ATOM 826 N N . ILE A 1 101 ? -5.120 -5.156 8.164 1.00 97.44 101 ILE A N 1
ATOM 827 C CA . ILE A 1 101 ? -5.226 -4.010 7.277 1.00 97.44 101 ILE A CA 1
ATOM 828 C C . ILE A 1 101 ? -3.994 -3.971 6.378 1.00 97.44 101 ILE A C 1
ATOM 830 O O . ILE A 1 101 ? -2.862 -4.023 6.858 1.00 97.44 101 ILE A O 1
ATOM 834 N N . TYR A 1 102 ? -4.230 -3.823 5.077 1.00 96.62 102 TYR A N 1
ATOM 835 C CA . TYR A 1 102 ? -3.195 -3.728 4.056 1.00 96.62 102 TYR A CA 1
ATOM 836 C C . TYR A 1 102 ? -3.226 -2.353 3.405 1.00 96.62 102 TYR A C 1
ATOM 838 O O . TYR A 1 102 ? -4.242 -1.957 2.828 1.00 96.62 102 TYR A O 1
ATOM 846 N N . LEU A 1 103 ? -2.109 -1.635 3.490 1.00 93.75 103 LEU A N 1
ATOM 847 C CA . LEU A 1 103 ? -1.929 -0.289 2.950 1.00 93.75 103 LEU A CA 1
ATOM 848 C C . LEU A 1 103 ? -0.801 -0.301 1.919 1.00 93.75 103 LEU A C 1
ATOM 850 O O . LEU A 1 103 ? 0.210 -0.970 2.112 1.00 93.75 103 LEU A O 1
ATOM 854 N N . LEU A 1 104 ? -0.950 0.461 0.841 1.00 89.56 104 LEU A N 1
ATOM 855 C CA . LEU A 1 104 ? 0.070 0.592 -0.199 1.00 89.56 104 LEU A CA 1
ATOM 856 C C . LEU A 1 104 ? 0.707 1.970 -0.143 1.00 89.56 104 LEU A C 1
ATOM 858 O O . LEU A 1 104 ? -0.003 2.963 -0.034 1.00 89.56 104 LEU A O 1
ATOM 862 N N . THR A 1 105 ? 2.027 2.033 -0.269 1.00 83.88 105 THR A N 1
ATOM 863 C CA . THR A 1 105 ? 2.778 3.290 -0.314 1.00 83.88 105 THR A CA 1
ATOM 864 C C . THR A 1 105 ? 3.677 3.348 -1.532 1.00 83.88 105 THR A C 1
ATOM 866 O O . THR A 1 105 ? 4.319 2.359 -1.872 1.00 83.88 105 THR A O 1
ATOM 869 N N . ASN A 1 106 ? 3.725 4.509 -2.183 1.00 79.88 106 ASN A N 1
ATOM 870 C CA . ASN A 1 106 ? 4.643 4.779 -3.285 1.00 79.88 106 ASN A CA 1
ATOM 871 C C . ASN A 1 106 ? 5.733 5.704 -2.767 1.00 79.88 106 ASN A C 1
ATOM 873 O O . ASN A 1 106 ? 5.512 6.907 -2.634 1.00 79.88 106 ASN A O 1
ATOM 877 N N . ARG A 1 107 ? 6.908 5.143 -2.492 1.00 78.69 107 ARG A N 1
ATOM 878 C CA . ARG A 1 107 ? 8.041 5.922 -2.009 1.00 78.69 107 ARG A CA 1
ATOM 879 C C . ARG A 1 107 ? 8.703 6.632 -3.190 1.00 78.69 107 ARG A C 1
ATOM 881 O O . ARG A 1 107 ? 9.077 6.001 -4.175 1.00 78.69 107 ARG A O 1
ATOM 888 N N . THR A 1 108 ? 8.788 7.956 -3.109 1.00 72.44 108 THR A N 1
ATOM 889 C CA . THR A 1 108 ? 9.349 8.827 -4.157 1.00 72.44 108 THR A CA 1
ATOM 890 C C . THR A 1 108 ? 10.702 9.429 -3.785 1.00 72.44 108 THR A C 1
ATOM 892 O O . THR A 1 108 ? 11.376 9.988 -4.648 1.00 72.44 108 THR A O 1
ATOM 895 N N . ASN A 1 109 ? 11.110 9.316 -2.521 1.00 71.88 109 ASN A N 1
ATOM 896 C CA . ASN A 1 109 ? 12.460 9.629 -2.069 1.00 71.88 109 ASN A CA 1
ATOM 897 C C . ASN A 1 109 ? 13.339 8.372 -2.053 1.00 71.88 109 ASN A C 1
ATOM 899 O O . ASN A 1 109 ? 12.856 7.270 -1.805 1.00 71.88 109 ASN A O 1
ATOM 903 N N . ASN A 1 110 ? 14.638 8.567 -2.242 1.00 76.06 110 ASN A N 1
ATOM 904 C CA . ASN A 1 110 ? 15.609 7.480 -2.264 1.00 76.06 110 ASN A CA 1
ATOM 905 C C . ASN A 1 110 ? 16.367 7.369 -0.930 1.00 76.06 110 ASN A C 1
ATOM 907 O O . ASN A 1 110 ? 17.337 6.643 -0.844 1.00 76.06 110 ASN A O 1
ATOM 911 N N . TYR A 1 111 ? 15.972 8.077 0.126 1.00 81.25 111 TYR A N 1
ATOM 912 C CA . TYR A 1 111 ? 16.763 8.151 1.360 1.00 81.25 111 TYR A CA 1
ATOM 913 C C . TYR A 1 111 ? 16.362 7.090 2.365 1.00 81.25 111 TYR A C 1
ATOM 915 O O . TYR A 1 111 ? 15.172 6.809 2.438 1.00 81.25 111 TYR A O 1
ATOM 923 N N . PRO A 1 112 ? 17.272 6.537 3.178 1.00 86.19 112 PRO A N 1
ATOM 924 C CA . PRO A 1 112 ? 16.897 5.620 4.250 1.00 86.19 112 PRO A CA 1
ATOM 925 C C . PRO A 1 112 ? 15.738 6.174 5.098 1.00 86.19 112 PRO A C 1
ATOM 927 O O . PRO A 1 112 ? 15.765 7.331 5.526 1.00 86.19 112 PRO A O 1
ATOM 930 N N . THR A 1 113 ? 14.693 5.367 5.300 1.00 85.81 113 THR A N 1
ATOM 931 C CA . THR A 1 113 ? 13.487 5.798 6.031 1.00 85.81 113 THR A CA 1
ATOM 932 C C . THR A 1 113 ? 12.984 4.739 6.998 1.00 85.81 113 THR A C 1
ATOM 934 O O . THR A 1 113 ? 13.049 3.556 6.681 1.00 85.81 113 THR A O 1
ATOM 937 N N . THR A 1 114 ? 12.359 5.140 8.099 1.00 89.06 114 THR A N 1
ATOM 938 C CA . THR A 1 114 ? 11.580 4.249 8.975 1.00 89.06 114 THR A CA 1
ATOM 939 C C . THR A 1 114 ? 10.082 4.538 8.837 1.00 89.06 114 THR A C 1
ATOM 941 O O . THR A 1 114 ? 9.662 5.669 8.572 1.00 89.06 114 THR A O 1
ATOM 944 N N . LEU A 1 115 ? 9.243 3.506 8.977 1.00 90.38 115 LEU A N 1
ATOM 945 C CA . LEU A 1 115 ? 7.794 3.676 9.083 1.00 90.38 115 LEU A CA 1
ATOM 946 C C . LEU A 1 115 ? 7.445 4.067 10.514 1.00 90.38 115 LEU A C 1
ATOM 948 O O . LEU A 1 115 ? 7.814 3.373 11.463 1.00 90.38 115 LEU A O 1
ATOM 952 N N . CYS A 1 116 ? 6.643 5.115 10.643 1.00 89.62 116 CYS A N 1
ATOM 953 C CA . CYS A 1 116 ? 6.077 5.538 11.907 1.00 89.62 116 CYS A CA 1
ATOM 954 C C . CYS A 1 116 ? 4.557 5.380 11.913 1.00 89.62 116 CYS A C 1
ATOM 956 O O . CYS A 1 116 ? 3.876 5.874 11.008 1.00 89.62 116 CYS A O 1
ATOM 958 N N . ILE A 1 117 ? 4.019 4.784 12.978 1.00 91.12 117 ILE A N 1
ATOM 959 C CA . ILE A 1 117 ? 2.581 4.759 13.275 1.00 91.12 117 ILE A CA 1
ATOM 960 C C . ILE A 1 117 ? 2.364 5.562 14.545 1.00 91.12 117 ILE A C 1
ATOM 962 O O . ILE A 1 117 ? 2.943 5.265 15.586 1.00 91.12 117 ILE A O 1
ATOM 966 N N . ASN A 1 118 ? 1.550 6.610 14.439 1.00 87.81 118 ASN A N 1
ATOM 967 C CA . ASN A 1 118 ? 1.322 7.583 15.494 1.00 87.81 118 ASN A CA 1
ATOM 968 C C . ASN A 1 118 ? 2.670 8.042 16.086 1.00 87.81 118 ASN A C 1
ATOM 970 O O . ASN A 1 118 ? 2.963 7.810 17.241 1.00 87.81 118 ASN A O 1
ATOM 974 N N . GLY A 1 119 ? 3.583 8.593 15.285 1.00 83.94 119 GLY A N 1
ATOM 975 C CA . GLY A 1 119 ? 4.856 9.118 15.816 1.00 83.94 119 GLY A CA 1
ATOM 976 C C . GLY A 1 119 ? 5.855 8.097 16.384 1.00 83.94 119 GLY A C 1
ATOM 977 O O . GLY A 1 119 ? 6.933 8.516 16.790 1.00 83.94 119 GLY A O 1
ATOM 978 N N . ILE A 1 120 ? 5.531 6.803 16.421 1.00 88.50 120 ILE A N 1
ATOM 979 C CA . ILE A 1 120 ? 6.413 5.745 16.923 1.00 88.50 120 ILE A CA 1
ATOM 980 C C . ILE A 1 120 ? 6.979 4.989 15.728 1.00 88.50 120 ILE A C 1
ATOM 982 O O . ILE A 1 120 ? 6.208 4.524 14.891 1.00 88.50 120 ILE A O 1
ATOM 986 N N . GLU A 1 121 ? 8.301 4.847 15.661 1.00 91.94 121 GLU A N 1
ATOM 987 C CA . GLU A 1 121 ? 8.966 3.985 14.680 1.00 91.94 121 GLU A CA 1
ATOM 988 C C . GLU A 1 121 ? 8.596 2.522 14.938 1.00 91.94 121 GLU A C 1
ATOM 990 O O . GLU A 1 121 ? 8.752 2.019 16.053 1.00 91.94 121 GLU A O 1
ATOM 995 N N . VAL A 1 122 ? 8.069 1.848 13.916 1.00 94.25 122 VAL A N 1
ATOM 996 C CA . VAL A 1 122 ? 7.537 0.480 14.039 1.00 94.25 122 VAL A CA 1
ATOM 997 C C . VAL A 1 122 ? 8.315 -0.562 13.242 1.00 94.25 122 VAL A C 1
ATOM 999 O O . VAL A 1 122 ? 8.067 -1.753 13.410 1.00 94.25 122 VAL A O 1
ATOM 1002 N N . CYS A 1 123 ? 9.242 -0.146 12.381 1.00 92.50 123 CYS A N 1
ATOM 1003 C CA . CYS A 1 123 ? 10.042 -1.053 11.568 1.00 92.50 123 CYS A CA 1
ATOM 1004 C C . CYS A 1 123 ? 11.515 -0.648 11.539 1.00 92.50 123 CYS A C 1
ATOM 1006 O O . CYS A 1 123 ? 11.865 0.492 11.846 1.00 92.50 123 CYS A O 1
ATOM 1008 N N . ASP A 1 124 ? 12.355 -1.588 11.108 1.00 91.00 124 ASP A N 1
ATOM 1009 C CA . ASP A 1 124 ? 13.744 -1.310 10.755 1.00 91.00 124 ASP A CA 1
ATOM 1010 C C . ASP A 1 124 ? 13.836 -0.337 9.568 1.00 91.00 124 ASP A C 1
ATOM 1012 O O . ASP A 1 124 ? 12.860 -0.085 8.854 1.00 91.00 124 ASP A O 1
ATOM 1016 N N . ILE A 1 125 ? 15.037 0.191 9.342 1.00 89.31 125 ILE A N 1
ATOM 1017 C CA . ILE A 1 125 ? 15.321 1.095 8.228 1.00 89.31 125 ILE A CA 1
ATOM 1018 C C . ILE A 1 125 ? 14.984 0.413 6.897 1.00 89.31 125 ILE A C 1
ATOM 1020 O O . ILE A 1 125 ? 15.527 -0.635 6.544 1.00 89.31 125 ILE A O 1
ATOM 1024 N N . ILE A 1 126 ? 14.118 1.068 6.134 1.00 87.00 126 ILE A N 1
ATOM 1025 C CA . ILE A 1 126 ? 13.870 0.798 4.726 1.00 87.00 126 ILE A CA 1
ATOM 1026 C C . ILE A 1 126 ? 15.033 1.434 3.950 1.00 87.00 126 ILE A C 1
ATOM 1028 O O . ILE A 1 126 ? 15.220 2.654 4.046 1.00 87.00 126 ILE A O 1
ATOM 1032 N N . PRO A 1 127 ? 15.836 0.643 3.217 1.00 83.75 127 PRO A N 1
ATOM 1033 C CA . PRO A 1 127 ? 17.076 1.116 2.611 1.00 83.75 127 PRO A CA 1
ATOM 1034 C C . PRO A 1 127 ? 16.832 2.138 1.496 1.00 83.75 127 PRO A C 1
ATOM 1036 O O . PRO A 1 127 ? 15.716 2.319 1.012 1.00 83.75 127 PRO A O 1
ATOM 1039 N N . GLU A 1 128 ? 17.889 2.831 1.085 1.00 79.38 128 GLU A N 1
ATOM 1040 C CA . GLU A 1 128 ? 17.886 3.641 -0.136 1.00 79.38 128 GLU A CA 1
ATOM 1041 C C . GLU A 1 128 ? 17.597 2.771 -1.368 1.00 79.38 128 GLU A C 1
ATOM 1043 O O . GLU A 1 128 ? 18.301 1.793 -1.614 1.00 79.38 128 GLU A O 1
ATOM 1048 N N . ASP A 1 129 ? 16.588 3.168 -2.150 1.00 73.81 129 ASP A N 1
ATOM 1049 C CA . ASP A 1 129 ? 16.261 2.565 -3.442 1.00 73.81 129 ASP A CA 1
ATOM 1050 C C . ASP A 1 129 ? 16.435 3.620 -4.537 1.00 73.81 129 ASP A C 1
ATOM 1052 O O . ASP A 1 129 ? 15.910 4.725 -4.426 1.00 73.81 129 ASP A O 1
ATOM 1056 N N . TYR A 1 130 ? 17.117 3.287 -5.636 1.00 66.25 130 TYR A N 1
ATOM 1057 C CA . TYR A 1 130 ? 17.290 4.208 -6.773 1.00 66.25 130 TYR A CA 1
ATOM 1058 C C . TYR A 1 130 ? 16.049 4.322 -7.677 1.00 66.25 130 TYR A C 1
ATOM 1060 O O . TYR A 1 130 ? 16.024 5.114 -8.621 1.00 66.25 130 TYR A O 1
ATOM 1068 N N . TYR A 1 131 ? 14.997 3.565 -7.371 1.00 69.31 131 TYR A N 1
ATOM 1069 C CA . TYR A 1 131 ? 13.755 3.491 -8.125 1.00 69.31 131 TYR A CA 1
ATOM 1070 C C . TYR A 1 131 ? 12.552 3.707 -7.198 1.00 69.31 131 TYR A C 1
ATOM 1072 O O . TYR A 1 131 ? 12.603 3.383 -6.018 1.00 69.31 131 TYR A O 1
ATOM 1080 N N . PHE A 1 132 ? 11.461 4.290 -7.716 1.00 73.25 132 PHE A N 1
ATOM 1081 C CA . PHE A 1 132 ? 10.262 4.556 -6.912 1.00 73.25 132 PHE A CA 1
ATOM 1082 C C . PHE A 1 132 ? 9.546 3.242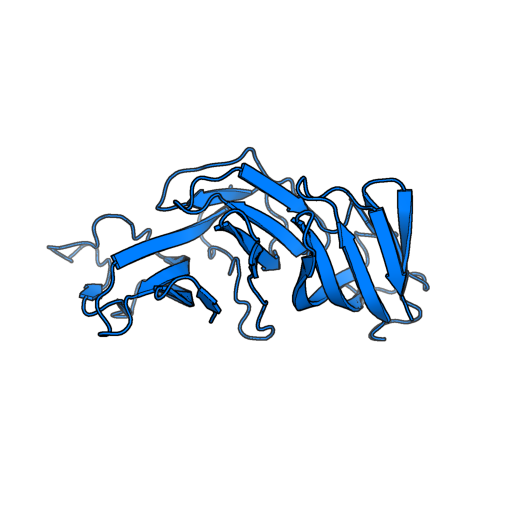 -6.580 1.00 73.25 132 PHE A C 1
ATOM 1084 O O . PHE A 1 132 ? 8.707 2.751 -7.339 1.00 73.25 132 PHE A O 1
ATOM 1091 N N . SER A 1 133 ? 9.917 2.660 -5.446 1.00 76.25 133 SER A N 1
ATOM 1092 C CA . SER A 1 133 ? 9.384 1.396 -4.960 1.00 76.25 133 SER A CA 1
ATOM 1093 C C . SER A 1 133 ? 7.984 1.568 -4.375 1.00 76.25 133 SER A C 1
ATOM 1095 O O . SER A 1 133 ? 7.707 2.485 -3.593 1.00 76.25 133 SER A O 1
ATOM 1097 N N . THR A 1 134 ? 7.098 0.638 -4.724 1.00 85.50 134 THR A N 1
ATOM 1098 C CA . THR A 1 134 ? 5.825 0.466 -4.022 1.00 85.50 134 THR A CA 1
ATOM 1099 C C . THR A 1 134 ? 6.018 -0.535 -2.902 1.00 85.50 134 THR A C 1
ATOM 1101 O O . THR A 1 134 ? 6.488 -1.644 -3.150 1.00 85.50 134 THR A O 1
ATOM 1104 N N . TYR A 1 135 ? 5.602 -0.169 -1.695 1.00 89.12 135 TYR A N 1
ATOM 1105 C CA . TYR A 1 135 ? 5.588 -1.071 -0.553 1.00 89.12 135 TYR A CA 1
ATOM 1106 C C . TYR A 1 135 ? 4.159 -1.398 -0.135 1.00 89.12 135 TYR A C 1
ATOM 1108 O O . TYR A 1 135 ? 3.256 -0.564 -0.216 1.00 89.12 135 TYR A O 1
ATOM 1116 N N . LEU A 1 136 ? 3.982 -2.619 0.352 1.00 93.44 136 LEU A N 1
ATOM 1117 C CA . LEU A 1 136 ? 2.787 -3.107 1.016 1.00 93.44 136 LEU A CA 1
ATOM 1118 C C . LEU A 1 136 ? 3.062 -3.170 2.519 1.00 93.44 136 LEU A C 1
ATOM 1120 O O . LEU A 1 136 ? 4.052 -3.757 2.953 1.00 93.44 136 LEU A O 1
ATOM 1124 N N . ILE A 1 137 ? 2.186 -2.560 3.303 1.00 94.81 137 ILE A N 1
ATOM 1125 C CA . ILE A 1 137 ? 2.236 -2.525 4.764 1.00 94.81 137 ILE A CA 1
ATOM 1126 C C . ILE A 1 137 ? 1.093 -3.384 5.282 1.00 94.81 137 ILE A C 1
ATOM 1128 O O . ILE A 1 137 ? -0.044 -3.198 4.844 1.00 94.81 137 ILE A O 1
ATOM 1132 N N . LYS A 1 138 ? 1.385 -4.274 6.231 1.00 97.31 138 LYS A N 1
ATOM 1133 C CA . LYS A 1 138 ? 0.388 -5.046 6.974 1.00 97.31 138 LYS A CA 1
ATOM 1134 C C . LYS A 1 138 ? 0.358 -4.604 8.434 1.00 97.31 138 LYS A C 1
ATOM 1136 O O . LYS A 1 138 ? 1.391 -4.581 9.109 1.00 97.31 138 LYS A O 1
ATOM 1141 N N . CYS A 1 139 ? -0.844 -4.329 8.919 1.00 97.62 139 CYS A N 1
ATOM 1142 C CA . CYS A 1 139 ? -1.153 -4.131 10.330 1.00 97.62 139 CYS A CA 1
ATOM 1143 C C . CYS A 1 139 ? -2.242 -5.112 10.771 1.00 97.62 139 CYS A C 1
ATOM 1145 O O . CYS A 1 139 ? -3.006 -5.593 9.935 1.00 97.62 139 CYS A O 1
ATOM 1147 N N . ASP A 1 140 ? -2.353 -5.383 12.067 1.00 97.81 140 ASP A N 1
ATOM 1148 C CA . ASP A 1 140 ? -3.525 -6.079 12.607 1.00 97.81 140 ASP A CA 1
ATOM 1149 C C . ASP A 1 140 ? -4.759 -5.153 12.677 1.00 97.81 140 ASP A C 1
ATOM 1151 O O . ASP A 1 140 ? -4.716 -3.982 12.285 1.00 97.81 140 ASP A O 1
ATOM 1155 N N . SER A 1 141 ? -5.879 -5.670 13.190 1.00 95.38 141 SER A N 1
ATOM 1156 C CA . SER A 1 141 ? -7.143 -4.922 13.299 1.00 95.38 141 SER A CA 1
ATOM 1157 C C . SER A 1 141 ? -7.089 -3.707 14.244 1.00 95.38 141 SER A C 1
ATOM 1159 O O . SER A 1 141 ? -7.918 -2.790 14.153 1.00 95.38 141 SER A O 1
ATOM 1161 N N . GLU A 1 142 ? -6.093 -3.668 15.125 1.00 95.69 142 GLU A N 1
ATOM 1162 C CA . GLU A 1 142 ? -5.823 -2.605 16.095 1.00 95.69 142 GLU A CA 1
ATOM 1163 C C . GLU A 1 142 ? -4.781 -1.607 15.571 1.00 95.69 142 GLU A C 1
ATOM 1165 O O . GLU A 1 142 ? -4.448 -0.651 16.264 1.00 95.69 142 GLU A O 1
ATOM 1170 N N . CYS A 1 143 ? -4.343 -1.772 14.317 1.00 95.50 143 CYS A N 1
ATOM 1171 C CA . CYS A 1 143 ? -3.286 -1.001 13.666 1.00 95.50 143 CYS A CA 1
ATOM 1172 C C . CYS A 1 143 ? -1.889 -1.202 14.275 1.00 95.50 143 CYS A C 1
ATOM 1174 O O . CYS A 1 143 ? -1.007 -0.368 14.048 1.00 95.50 143 CYS A O 1
ATOM 1176 N N . ASN A 1 144 ? -1.640 -2.309 14.981 1.00 96.69 144 ASN A N 1
ATOM 1177 C CA . ASN A 1 144 ? -0.271 -2.679 15.328 1.00 96.69 144 ASN A CA 1
ATOM 1178 C C . ASN A 1 144 ? 0.452 -3.157 14.064 1.00 96.69 144 ASN A C 1
ATOM 1180 O O . ASN A 1 144 ? -0.098 -3.900 13.248 1.00 96.69 144 ASN A O 1
ATOM 1184 N N . PHE A 1 145 ? 1.693 -2.713 13.884 1.00 97.19 145 PHE A N 1
ATOM 1185 C CA . PHE A 1 145 ? 2.519 -3.091 12.742 1.00 97.19 145 PHE A CA 1
ATOM 1186 C C . PHE A 1 145 ? 2.865 -4.585 12.757 1.00 97.19 145 PHE A C 1
ATOM 1188 O O . PHE A 1 145 ? 3.251 -5.120 13.795 1.00 97.19 145 PHE A O 1
ATOM 1195 N N . ILE A 1 146 ? 2.771 -5.235 11.593 1.00 97.88 146 ILE A N 1
ATOM 1196 C CA . ILE A 1 146 ? 3.204 -6.625 11.399 1.00 97.88 146 ILE A CA 1
ATOM 1197 C C . ILE A 1 146 ? 4.431 -6.669 10.485 1.00 97.88 146 ILE A C 1
ATOM 1199 O O . ILE A 1 146 ? 5.471 -7.192 10.879 1.00 97.88 146 ILE A O 1
ATOM 1203 N N . TRP A 1 147 ? 4.322 -6.139 9.263 1.00 96.50 147 TRP A N 1
ATOM 1204 C CA . TRP A 1 147 ? 5.440 -6.074 8.321 1.00 96.50 147 TRP A CA 1
ATOM 1205 C C . TRP A 1 147 ? 5.243 -4.996 7.253 1.00 96.50 147 TRP A C 1
ATOM 1207 O O . TRP A 1 147 ? 4.130 -4.540 6.985 1.00 96.50 147 TRP A O 1
ATOM 1217 N N . ILE A 1 148 ? 6.348 -4.623 6.607 1.00 93.19 148 ILE A N 1
ATOM 1218 C CA . ILE A 1 148 ? 6.382 -3.838 5.373 1.00 93.19 148 ILE A CA 1
ATOM 1219 C C . ILE A 1 148 ? 7.261 -4.568 4.357 1.00 93.19 148 ILE A C 1
ATOM 1221 O O . ILE A 1 148 ? 8.337 -5.052 4.706 1.00 93.19 148 ILE A O 1
ATOM 1225 N N . LYS A 1 149 ? 6.799 -4.676 3.110 1.00 91.31 149 LYS A N 1
ATOM 1226 C CA . LYS A 1 149 ? 7.524 -5.352 2.027 1.00 91.31 149 LYS A CA 1
ATOM 1227 C C . LYS A 1 149 ? 7.462 -4.540 0.745 1.00 91.31 149 LYS A C 1
ATOM 1229 O O . LYS A 1 149 ? 6.396 -4.045 0.386 1.00 91.31 149 LYS A O 1
ATOM 1234 N N . SER A 1 150 ? 8.590 -4.422 0.050 1.00 88.88 150 SER A N 1
ATOM 1235 C CA . SER A 1 150 ? 8.598 -3.913 -1.322 1.00 88.88 150 SER A CA 1
ATOM 1236 C C . SER A 1 150 ? 7.883 -4.910 -2.234 1.00 88.88 150 SER A C 1
ATOM 1238 O O . SER A 1 150 ? 7.979 -6.122 -2.036 1.00 88.88 150 SER A O 1
ATOM 1240 N N . LEU A 1 151 ? 7.178 -4.416 -3.250 1.00 89.19 151 LEU A N 1
ATOM 1241 C CA . LEU A 1 151 ? 6.631 -5.274 -4.301 1.00 89.19 151 LEU A CA 1
ATOM 1242 C C . LEU A 1 151 ? 7.726 -5.800 -5.248 1.00 89.19 151 LEU A C 1
ATOM 1244 O O . LEU A 1 151 ? 7.465 -6.745 -5.990 1.00 89.19 151 LEU A O 1
ATOM 1248 N N . TYR A 1 152 ? 8.936 -5.235 -5.207 1.00 86.62 152 TYR A N 1
ATOM 1249 C CA . TYR A 1 152 ? 10.055 -5.550 -6.104 1.00 86.62 152 TYR A CA 1
ATOM 1250 C C . TYR A 1 152 ? 11.371 -5.660 -5.332 1.00 86.62 152 TYR A C 1
ATOM 1252 O O . TYR A 1 152 ? 11.556 -4.964 -4.337 1.00 86.62 152 TYR A O 1
ATOM 1260 N N . GLU A 1 153 ? 12.294 -6.491 -5.810 1.00 86.38 153 GLU A N 1
ATOM 1261 C CA . GLU A 1 153 ? 13.656 -6.584 -5.259 1.00 86.38 153 GLU A CA 1
ATOM 1262 C C . GLU A 1 153 ? 14.652 -5.732 -6.040 1.00 86.38 153 GLU A C 1
ATOM 1264 O O . GLU A 1 153 ? 15.535 -5.103 -5.461 1.00 86.38 153 GLU A O 1
ATOM 1269 N N . GLU A 1 154 ? 14.533 -5.733 -7.368 1.00 87.31 154 GLU A N 1
ATOM 1270 C CA . GLU A 1 154 ? 15.506 -5.096 -8.246 1.00 87.31 154 GLU A CA 1
ATOM 1271 C C . GLU A 1 154 ? 14.867 -4.731 -9.587 1.00 87.31 154 GLU A C 1
ATOM 1273 O O . GLU A 1 154 ? 13.944 -5.394 -10.068 1.00 87.31 154 GLU A O 1
ATOM 1278 N N . ILE A 1 155 ? 15.403 -3.694 -10.227 1.00 87.44 155 ILE A N 1
ATOM 1279 C CA . ILE A 1 155 ? 15.198 -3.428 -11.649 1.00 87.44 155 ILE A CA 1
ATOM 1280 C C . ILE A 1 155 ? 16.556 -3.406 -12.353 1.00 87.44 155 ILE A C 1
ATOM 1282 O O . ILE A 1 155 ? 17.546 -2.976 -11.770 1.00 87.44 155 ILE A O 1
ATOM 1286 N N . SER A 1 156 ? 16.617 -3.842 -13.610 1.00 88.38 156 SER A N 1
ATOM 1287 C CA . SER A 1 156 ? 17.815 -3.674 -14.447 1.00 88.38 156 SER A CA 1
ATOM 1288 C C . SER A 1 156 ? 18.159 -2.188 -14.594 1.00 88.38 156 SER A C 1
ATOM 1290 O O . SER A 1 156 ? 17.233 -1.416 -14.778 1.00 88.38 156 SER A O 1
ATOM 1292 N N . GLU A 1 157 ? 19.434 -1.787 -14.605 1.00 85.81 157 GLU A N 1
ATOM 1293 C CA . GLU A 1 157 ? 19.869 -0.378 -14.791 1.00 85.81 157 GLU A CA 1
ATOM 1294 C C . GLU A 1 157 ? 19.147 0.644 -13.869 1.00 85.81 157 GLU A C 1
ATOM 1296 O O . GLU A 1 157 ? 18.607 1.650 -14.361 1.00 85.81 157 GLU A O 1
ATOM 1301 N N . PRO A 1 158 ? 19.098 0.408 -12.539 1.00 84.31 158 PRO A N 1
ATOM 1302 C CA . PRO A 1 158 ? 18.321 1.222 -11.597 1.00 84.31 158 PRO A CA 1
ATOM 1303 C C . PRO A 1 158 ? 18.806 2.677 -11.500 1.00 84.31 158 PRO A C 1
ATOM 1305 O O . PRO A 1 158 ? 18.053 3.564 -11.109 1.00 84.31 158 PRO A O 1
ATOM 1308 N N . GLU A 1 159 ? 20.049 2.953 -11.894 1.00 83.81 159 GLU A N 1
ATOM 1309 C CA . GLU A 1 159 ? 20.611 4.303 -11.978 1.00 83.81 159 GLU A CA 1
ATOM 1310 C C . GLU A 1 159 ? 20.103 5.105 -13.190 1.00 83.81 159 GLU A C 1
ATOM 1312 O O . GLU A 1 159 ? 20.180 6.336 -13.203 1.00 83.81 159 GLU A O 1
ATOM 1317 N N . SER A 1 160 ? 19.578 4.423 -14.214 1.00 83.06 160 SER A N 1
ATOM 1318 C CA . SER A 1 160 ? 19.226 5.024 -15.508 1.00 83.06 160 SER A CA 1
ATOM 1319 C C . SER A 1 160 ? 17.715 5.211 -15.696 1.00 83.06 160 SER A C 1
ATOM 1321 O O . SER A 1 160 ? 17.273 6.027 -16.520 1.00 83.06 160 SER A O 1
ATOM 1323 N N . HIS A 1 161 ? 16.885 4.506 -14.925 1.00 82.81 161 HIS A N 1
ATOM 1324 C CA . HIS A 1 161 ? 15.435 4.666 -14.969 1.00 82.81 161 HIS A CA 1
ATOM 1325 C C . HIS A 1 161 ? 14.740 4.339 -13.647 1.00 82.81 161 HIS A C 1
ATOM 1327 O O . HIS A 1 161 ? 15.232 3.591 -12.818 1.00 82.81 161 HIS A O 1
ATOM 1333 N N . LYS A 1 162 ? 13.547 4.910 -13.485 1.00 81.50 162 LYS A N 1
ATOM 1334 C CA . LYS A 1 162 ? 12.637 4.679 -12.368 1.00 81.50 162 LYS A CA 1
ATOM 1335 C C . LYS A 1 162 ? 11.480 3.790 -12.802 1.00 81.50 162 LYS A C 1
ATOM 1337 O O . LYS A 1 162 ? 10.985 3.911 -13.928 1.00 81.50 162 LYS A O 1
ATOM 1342 N N . LEU A 1 163 ? 11.012 2.963 -11.878 1.00 84.44 163 LEU A N 1
ATOM 1343 C CA . LEU A 1 163 ? 9.770 2.220 -12.016 1.00 84.44 163 LEU A CA 1
ATOM 1344 C C . LEU A 1 163 ? 8.628 3.036 -11.410 1.00 84.44 163 LEU A C 1
ATOM 1346 O O . LEU A 1 163 ? 8.758 3.552 -10.310 1.00 84.44 163 LEU A O 1
ATOM 1350 N N . ILE A 1 164 ? 7.518 3.178 -12.121 1.00 84.50 164 ILE A N 1
ATOM 1351 C CA . ILE A 1 164 ? 6.268 3.697 -11.570 1.00 84.50 164 ILE A CA 1
ATOM 1352 C C . ILE A 1 164 ? 5.311 2.523 -11.504 1.00 84.50 164 ILE A C 1
ATOM 1354 O O . ILE A 1 164 ? 5.027 1.897 -12.521 1.00 84.50 164 ILE A O 1
ATOM 1358 N N . THR A 1 165 ? 4.806 2.242 -10.313 1.00 86.69 165 THR A N 1
ATOM 1359 C CA . THR A 1 165 ? 3.789 1.219 -10.095 1.00 86.69 165 THR A CA 1
ATOM 1360 C C . THR A 1 165 ? 2.518 1.881 -9.609 1.00 86.69 165 THR A C 1
ATOM 1362 O O . THR A 1 165 ? 2.540 2.729 -8.715 1.00 86.69 165 THR A O 1
ATOM 1365 N N . ASN A 1 166 ? 1.397 1.474 -10.189 1.00 88.56 166 ASN A N 1
ATOM 1366 C CA . ASN A 1 166 ? 0.089 1.905 -9.744 1.00 88.56 166 ASN A CA 1
ATOM 1367 C C . ASN A 1 166 ? -0.807 0.687 -9.543 1.00 88.56 166 ASN A C 1
ATOM 1369 O O . ASN A 1 166 ? -1.215 0.037 -10.507 1.00 88.56 166 ASN A O 1
ATOM 1373 N N . ILE A 1 167 ? -1.099 0.386 -8.282 1.00 91.44 167 ILE A N 1
ATOM 1374 C CA . ILE A 1 167 ? -2.060 -0.645 -7.906 1.00 91.44 167 ILE A CA 1
ATOM 1375 C C . ILE A 1 167 ? -3.442 -0.003 -7.885 1.00 91.44 167 ILE A C 1
ATOM 1377 O O . ILE A 1 167 ? -3.659 1.004 -7.216 1.00 91.44 167 ILE A O 1
ATOM 1381 N N . LEU A 1 168 ? -4.362 -0.587 -8.641 1.00 92.31 168 LEU A N 1
ATOM 1382 C CA . LEU A 1 168 ? -5.715 -0.081 -8.837 1.00 92.31 168 LEU A CA 1
ATOM 1383 C C . LEU A 1 168 ? -6.714 -0.729 -7.883 1.00 92.31 168 LEU A C 1
ATOM 1385 O O . LEU A 1 168 ? -7.677 -0.076 -7.489 1.00 92.31 168 LEU A O 1
ATOM 1389 N N . ASP A 1 169 ? -6.494 -1.995 -7.526 1.00 94.31 169 ASP A N 1
ATOM 1390 C CA . ASP A 1 169 ? -7.353 -2.718 -6.591 1.00 94.31 169 ASP A CA 1
ATOM 1391 C C . ASP A 1 169 ? -6.580 -3.802 -5.825 1.00 94.31 169 ASP A C 1
ATOM 1393 O O . ASP A 1 169 ? -5.534 -4.285 -6.281 1.00 94.31 169 ASP A O 1
ATOM 1397 N N . LEU A 1 170 ? -7.109 -4.161 -4.656 1.00 95.44 170 LEU A N 1
ATOM 1398 C CA . LEU A 1 170 ? -6.571 -5.172 -3.751 1.00 95.44 170 LEU A CA 1
ATOM 1399 C C . LEU A 1 170 ? -7.730 -5.952 -3.115 1.00 95.44 170 LEU A C 1
ATOM 1401 O O . LEU A 1 170 ? -8.660 -5.359 -2.577 1.00 95.44 170 LEU A O 1
ATOM 1405 N N . ALA A 1 171 ? -7.648 -7.280 -3.134 1.00 97.06 171 ALA A N 1
ATOM 1406 C CA . ALA A 1 171 ? -8.625 -8.164 -2.497 1.00 97.06 171 ALA A CA 1
ATOM 1407 C C . ALA A 1 171 ? -7.939 -9.381 -1.867 1.00 97.06 171 ALA A C 1
ATOM 1409 O O . ALA A 1 171 ? -6.793 -9.680 -2.196 1.00 97.06 171 ALA A O 1
ATOM 1410 N N . SER A 1 172 ? -8.645 -10.117 -1.006 1.00 97.75 172 SER A N 1
ATOM 1411 C CA . SER A 1 172 ? -8.172 -11.395 -0.465 1.00 97.75 172 SER A CA 1
ATOM 1412 C C . SER A 1 172 ? -9.148 -12.537 -0.736 1.00 97.75 172 SER A C 1
ATOM 1414 O O . SER A 1 172 ? -10.357 -12.316 -0.828 1.00 97.75 172 SER A O 1
ATOM 1416 N N . ASP A 1 173 ? -8.634 -13.763 -0.856 1.00 98.19 173 ASP A N 1
ATOM 1417 C CA . ASP A 1 173 ? -9.469 -14.970 -0.848 1.00 98.19 173 ASP A CA 1
ATOM 1418 C C . ASP A 1 173 ? -9.777 -15.451 0.583 1.00 98.19 173 ASP A C 1
ATOM 1420 O O . ASP A 1 173 ? -9.467 -14.774 1.565 1.00 98.19 173 ASP A O 1
ATOM 1424 N N . SER A 1 174 ? -10.452 -16.598 0.707 1.00 97.19 174 SER A N 1
ATOM 1425 C CA . SER A 1 174 ? -10.818 -17.199 1.998 1.00 97.19 174 SER A CA 1
ATOM 1426 C C . SER A 1 174 ? -9.620 -17.637 2.836 1.00 97.19 174 SER A C 1
ATOM 1428 O O . SER A 1 174 ? -9.765 -17.787 4.044 1.00 97.19 174 SER A O 1
ATOM 1430 N N . ASP A 1 175 ? -8.463 -17.831 2.203 1.00 97.81 175 ASP A N 1
ATOM 1431 C CA . ASP A 1 175 ? -7.223 -18.249 2.858 1.00 97.81 175 ASP A CA 1
ATOM 1432 C C . ASP A 1 175 ? -6.315 -17.035 3.136 1.00 97.81 175 ASP A C 1
ATOM 1434 O O . ASP A 1 175 ? -5.124 -17.191 3.390 1.00 97.81 175 ASP A O 1
ATOM 1438 N N . ASN A 1 176 ? -6.863 -15.816 3.030 1.00 97.62 176 ASN A N 1
ATOM 1439 C CA . ASN A 1 176 ? -6.155 -14.542 3.170 1.00 97.62 176 ASN A CA 1
ATOM 1440 C C . ASN A 1 176 ? -4.972 -14.364 2.201 1.00 97.62 176 ASN A C 1
ATOM 1442 O O . ASN A 1 176 ? -4.108 -13.515 2.427 1.00 97.62 176 ASN A O 1
ATOM 1446 N N . ASN A 1 177 ? -4.956 -15.085 1.072 1.00 98.44 177 ASN A N 1
ATOM 1447 C CA . ASN A 1 177 ? -4.047 -14.725 -0.010 1.00 98.44 177 ASN A CA 1
ATOM 1448 C C . ASN A 1 177 ? -4.527 -13.422 -0.643 1.00 98.44 177 ASN A C 1
ATOM 1450 O O . ASN A 1 177 ? -5.713 -13.274 -0.939 1.00 98.44 177 ASN A O 1
ATOM 1454 N N . LEU A 1 178 ? -3.598 -12.513 -0.901 1.00 98.19 178 LEU A N 1
ATOM 1455 C CA . LEU A 1 178 ? -3.849 -11.200 -1.472 1.00 98.19 178 LEU A CA 1
ATOM 1456 C C . LEU A 1 178 ? -3.739 -11.236 -2.992 1.00 98.19 178 LEU A C 1
ATOM 1458 O O . LEU A 1 178 ? -2.848 -11.882 -3.536 1.00 98.19 178 LEU A O 1
ATOM 1462 N N . TYR A 1 179 ? -4.596 -10.479 -3.666 1.00 98.00 179 TYR A N 1
ATOM 1463 C CA . TYR A 1 179 ? -4.587 -10.274 -5.108 1.00 98.00 179 TYR A CA 1
ATOM 1464 C C . TYR A 1 179 ? -4.481 -8.784 -5.393 1.00 98.00 179 TYR A C 1
ATOM 1466 O O . TYR A 1 179 ? -5.374 -8.031 -5.010 1.00 98.00 179 TYR A O 1
ATOM 1474 N N . LEU A 1 180 ? -3.409 -8.365 -6.063 1.00 96.25 180 LEU A N 1
ATOM 1475 C CA . LEU A 1 180 ? -3.188 -6.968 -6.446 1.00 96.25 180 LEU A CA 1
ATOM 1476 C C . LEU A 1 180 ? -3.268 -6.861 -7.957 1.00 96.25 180 LEU A C 1
ATOM 1478 O O . LEU A 1 180 ? -2.606 -7.625 -8.659 1.00 96.25 180 LEU A O 1
ATOM 1482 N N . VAL A 1 181 ? -4.025 -5.891 -8.456 1.00 95.94 181 VAL A N 1
ATOM 1483 C CA . VAL A 1 181 ? -4.106 -5.589 -9.889 1.00 95.94 181 VAL A CA 1
ATOM 1484 C C . VAL A 1 181 ? -3.698 -4.149 -10.141 1.00 95.94 181 VAL A C 1
ATOM 1486 O O . VAL A 1 181 ? -4.031 -3.250 -9.371 1.00 95.94 181 VAL A O 1
ATOM 1489 N N . GLY A 1 182 ? -2.977 -3.915 -11.230 1.00 94.44 182 GLY A N 1
ATOM 1490 C CA . GLY A 1 182 ? -2.475 -2.588 -11.541 1.00 94.44 182 GLY A CA 1
ATOM 1491 C C . GLY A 1 182 ? -1.695 -2.534 -12.838 1.00 94.44 182 GLY A C 1
ATOM 1492 O O . GLY A 1 182 ? -1.879 -3.365 -13.728 1.00 94.44 182 GLY A O 1
ATOM 1493 N N . TYR A 1 183 ? -0.798 -1.562 -12.922 1.00 92.44 183 TYR A N 1
ATOM 1494 C CA . TYR A 1 183 ? 0.173 -1.471 -13.999 1.00 92.44 183 TYR A CA 1
ATOM 1495 C C . TYR A 1 183 ? 1.525 -0.970 -13.499 1.00 92.44 183 TYR A C 1
ATOM 1497 O O . TYR A 1 183 ? 1.632 -0.317 -12.457 1.00 92.44 183 TYR A O 1
ATOM 1505 N N . 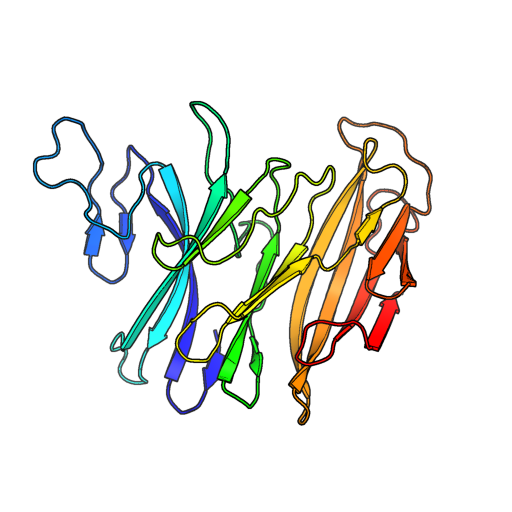ILE A 1 184 ? 2.545 -1.252 -14.298 1.00 90.69 184 ILE A N 1
ATOM 1506 C CA . ILE A 1 184 ? 3.909 -0.763 -14.136 1.00 90.69 184 ILE A CA 1
ATOM 1507 C C . ILE A 1 184 ? 4.345 -0.010 -15.391 1.00 90.69 184 ILE A C 1
ATOM 1509 O O . ILE A 1 184 ? 3.936 -0.340 -16.504 1.00 90.69 184 ILE A O 1
ATOM 1513 N N . GLU A 1 185 ? 5.181 1.002 -15.209 1.00 89.00 185 GLU A N 1
ATOM 1514 C CA . GLU A 1 185 ? 5.743 1.830 -16.273 1.00 89.00 185 GLU A CA 1
ATOM 1515 C C . GLU A 1 185 ? 7.207 2.135 -15.942 1.00 89.00 185 GLU A C 1
ATOM 1517 O O . GLU A 1 185 ? 7.522 2.579 -14.838 1.00 89.00 185 GLU A O 1
ATOM 1522 N N . SER A 1 186 ? 8.115 1.936 -16.896 1.00 88.31 186 SER A N 1
ATOM 1523 C CA . SER A 1 186 ? 9.518 2.333 -16.748 1.00 88.31 186 SER A CA 1
ATOM 1524 C C . SER A 1 186 ? 9.764 3.697 -17.398 1.00 88.31 186 SER A C 1
ATOM 1526 O O . SER A 1 186 ? 9.392 3.956 -18.549 1.00 88.31 186 SER A O 1
ATOM 1528 N N . ASN A 1 187 ? 10.452 4.582 -16.679 1.00 85.00 187 ASN A N 1
ATOM 1529 C CA . ASN A 1 187 ? 10.708 5.957 -17.099 1.00 85.00 187 ASN A CA 1
ATOM 1530 C C . ASN A 1 187 ? 12.167 6.349 -16.904 1.00 85.00 187 ASN A C 1
ATOM 1532 O O . ASN A 1 187 ? 12.730 6.122 -15.847 1.00 85.00 187 ASN A O 1
ATOM 1536 N N . SER A 1 188 ? 12.771 7.024 -17.882 1.00 84.50 188 SER A N 1
ATOM 1537 C CA . SER A 1 188 ? 14.163 7.479 -17.755 1.00 84.50 188 SER A CA 1
ATOM 1538 C C . SER A 1 188 ? 14.332 8.482 -16.615 1.00 84.50 188 SER A C 1
ATOM 1540 O O . SER A 1 188 ? 13.546 9.434 -16.525 1.00 84.50 188 SER A O 1
ATOM 1542 N N . ILE A 1 189 ? 15.411 8.363 -15.849 1.00 81.31 189 ILE A N 1
ATOM 1543 C CA . ILE A 1 189 ? 15.840 9.408 -14.914 1.00 81.31 189 ILE A CA 1
ATOM 1544 C C . ILE A 1 189 ? 16.615 10.470 -15.704 1.00 81.31 189 ILE A C 1
ATOM 1546 O O . ILE A 1 189 ? 17.436 10.145 -16.555 1.00 81.31 189 ILE A O 1
ATOM 1550 N N . GLY A 1 190 ? 16.300 11.755 -15.505 1.00 79.12 190 GLY A N 1
ATOM 1551 C CA . GLY A 1 190 ? 17.030 12.865 -16.142 1.00 79.12 190 GLY A CA 1
ATOM 1552 C C . GLY A 1 190 ? 17.046 12.864 -17.680 1.00 79.12 190 GLY A C 1
ATOM 1553 O O . GLY A 1 190 ? 17.887 13.522 -18.282 1.00 79.12 190 GLY A O 1
ATOM 1554 N N . GLY A 1 191 ? 16.146 12.117 -18.331 1.00 75.06 191 GLY A N 1
ATOM 1555 C CA . GLY A 1 191 ? 16.149 11.948 -19.788 1.00 75.06 191 GLY A CA 1
ATOM 1556 C C . GLY A 1 191 ? 17.187 10.953 -20.321 1.00 75.06 191 GLY A C 1
ATOM 1557 O O . GLY A 1 191 ? 17.387 10.910 -21.534 1.00 75.06 191 GLY A O 1
ATOM 1558 N N . ALA A 1 192 ? 17.815 10.153 -19.453 1.00 79.00 192 ALA A N 1
ATOM 1559 C CA . ALA A 1 192 ? 18.760 9.110 -19.840 1.00 79.00 192 ALA A CA 1
ATOM 1560 C C . ALA A 1 192 ? 18.154 8.083 -20.818 1.00 79.00 192 ALA A C 1
ATOM 1562 O O . ALA A 1 192 ? 16.938 7.861 -20.879 1.00 79.00 192 ALA A O 1
ATOM 1563 N N . TYR A 1 193 ? 19.029 7.448 -21.595 1.00 78.38 193 TYR A N 1
ATOM 1564 C CA . TYR A 1 193 ? 18.696 6.243 -22.350 1.00 78.38 193 TYR A CA 1
ATOM 1565 C C . TYR A 1 193 ? 18.898 5.028 -21.442 1.00 78.38 193 TYR A C 1
ATOM 1567 O O . TYR A 1 193 ? 19.855 5.011 -20.678 1.00 78.38 193 TYR A O 1
ATOM 1575 N N . TYR A 1 194 ? 18.017 4.034 -21.542 1.00 77.56 194 TYR A N 1
ATOM 1576 C CA . TYR A 1 194 ? 18.131 2.760 -20.829 1.00 77.56 194 TYR A CA 1
ATOM 1577 C C . TYR A 1 194 ? 17.667 1.618 -21.738 1.00 77.56 194 TYR A C 1
ATOM 1579 O O . TYR A 1 194 ? 16.904 1.849 -22.691 1.00 77.56 194 TYR A O 1
ATOM 1587 N N . GLN A 1 195 ? 18.150 0.402 -21.488 1.00 80.56 195 GLN A N 1
ATOM 1588 C CA . GLN A 1 195 ? 17.786 -0.752 -22.305 1.00 80.56 195 GLN A CA 1
ATOM 1589 C C . GLN A 1 195 ? 16.327 -1.165 -22.074 1.00 80.56 195 GLN A C 1
ATOM 1591 O O . GLN A 1 195 ? 15.827 -1.192 -20.956 1.00 80.56 195 GLN A O 1
ATOM 1596 N N . THR A 1 196 ? 15.638 -1.525 -23.159 1.00 81.31 196 THR A N 1
ATOM 1597 C CA . THR A 1 196 ? 14.303 -2.137 -23.100 1.00 81.31 196 THR A CA 1
ATOM 1598 C C . THR A 1 196 ? 14.377 -3.568 -23.655 1.00 81.31 196 THR A C 1
ATOM 1600 O O . THR A 1 196 ? 15.112 -3.795 -24.622 1.00 81.31 196 THR A O 1
ATOM 1603 N N . PRO A 1 197 ? 13.664 -4.548 -23.068 1.00 87.50 197 PRO A N 1
ATOM 1604 C CA . PRO A 1 197 ? 12.766 -4.401 -21.923 1.00 87.50 197 PRO A CA 1
ATOM 1605 C C . PRO A 1 197 ? 13.497 -4.132 -20.596 1.00 87.50 197 PRO A C 1
ATOM 1607 O O . PRO A 1 197 ? 14.564 -4.701 -20.372 1.00 87.50 197 PRO A O 1
ATOM 1610 N N . THR A 1 198 ? 12.914 -3.318 -19.706 1.00 88.44 198 THR A N 1
ATOM 1611 C CA . THR A 1 198 ? 13.372 -3.275 -18.305 1.00 88.44 198 THR A CA 1
ATOM 1612 C C . THR A 1 198 ? 13.014 -4.604 -17.674 1.00 88.44 198 THR A C 1
ATOM 1614 O O . THR A 1 198 ? 11.860 -5.019 -17.752 1.00 88.44 198 THR A O 1
ATOM 1617 N N . THR A 1 199 ? 13.976 -5.260 -17.039 1.00 91.06 199 THR A N 1
ATOM 1618 C CA . THR A 1 199 ? 13.721 -6.461 -16.240 1.00 91.06 199 THR A CA 1
ATOM 1619 C C . THR A 1 199 ? 13.466 -6.052 -14.800 1.00 91.06 199 THR A C 1
ATOM 1621 O O . THR A 1 199 ? 14.228 -5.266 -14.247 1.00 91.06 199 THR A O 1
ATOM 1624 N N . ILE A 1 200 ? 12.392 -6.566 -14.212 1.00 89.94 200 ILE A N 1
ATOM 1625 C CA . ILE A 1 200 ? 11.991 -6.294 -12.832 1.00 89.94 200 ILE A CA 1
ATOM 1626 C C . ILE A 1 200 ? 11.992 -7.625 -12.104 1.00 89.94 200 ILE A C 1
ATOM 1628 O O . ILE A 1 200 ? 11.193 -8.511 -12.420 1.00 89.94 200 ILE A O 1
ATOM 1632 N N . THR A 1 201 ? 12.897 -7.760 -11.148 1.00 90.12 201 THR A N 1
ATOM 1633 C CA . THR A 1 201 ? 12.962 -8.910 -10.257 1.00 90.12 201 THR A CA 1
ATOM 1634 C C . THR A 1 201 ? 11.979 -8.686 -9.119 1.00 90.12 201 THR A C 1
ATOM 1636 O O . THR A 1 201 ? 12.028 -7.680 -8.408 1.00 90.12 201 THR A O 1
ATOM 1639 N N . ILE A 1 202 ? 11.057 -9.624 -8.969 1.00 86.88 202 ILE A N 1
ATOM 1640 C CA . ILE A 1 202 ? 10.158 -9.724 -7.829 1.00 86.88 202 ILE A CA 1
ATOM 1641 C C . ILE A 1 202 ? 10.734 -10.766 -6.863 1.00 86.88 202 ILE A C 1
ATOM 1643 O O . ILE A 1 202 ? 11.379 -11.725 -7.295 1.00 86.88 202 ILE A O 1
ATOM 1647 N N . ILE A 1 203 ? 10.416 -10.602 -5.579 1.00 77.25 203 ILE A N 1
ATOM 1648 C CA . ILE A 1 203 ? 10.678 -11.576 -4.517 1.00 77.25 203 ILE A CA 1
ATOM 1649 C C . ILE A 1 203 ? 10.290 -12.998 -4.961 1.00 77.25 203 ILE A C 1
ATOM 1651 O O . ILE A 1 203 ? 9.306 -13.205 -5.676 1.00 77.25 203 ILE A O 1
ATOM 1655 N N . ASP A 1 204 ? 11.099 -13.976 -4.549 1.00 75.19 204 ASP A N 1
ATOM 1656 C CA . ASP A 1 204 ? 10.963 -15.403 -4.879 1.00 75.19 204 ASP A CA 1
ATOM 1657 C C . ASP A 1 204 ? 11.203 -15.754 -6.363 1.00 75.19 204 ASP A C 1
ATOM 1659 O O . ASP A 1 204 ? 10.646 -16.716 -6.897 1.00 75.19 204 ASP A O 1
ATOM 1663 N N . ASN A 1 205 ? 12.102 -15.021 -7.032 1.00 76.19 205 ASN A N 1
ATOM 1664 C CA . ASN A 1 205 ? 12.539 -15.256 -8.421 1.00 76.19 205 ASN A CA 1
ATOM 1665 C C . ASN A 1 205 ? 11.425 -15.134 -9.475 1.00 76.19 205 ASN A C 1
ATOM 1667 O O . ASN A 1 205 ? 11.514 -15.720 -10.561 1.00 76.19 205 ASN A O 1
ATOM 1671 N N . HIS A 1 206 ? 10.375 -14.369 -9.190 1.00 85.00 206 HIS A N 1
ATOM 1672 C CA . HIS A 1 206 ? 9.438 -13.955 -10.225 1.00 85.00 206 HIS A CA 1
ATOM 1673 C C . HIS A 1 206 ? 10.036 -12.791 -11.026 1.00 85.00 206 HIS A C 1
ATOM 1675 O O . HIS A 1 206 ? 10.796 -11.979 -10.506 1.00 85.00 206 HIS A O 1
ATOM 1681 N N . THR A 1 207 ? 9.722 -12.699 -12.317 1.00 91.25 207 THR A N 1
ATOM 1682 C CA . THR A 1 207 ? 10.273 -11.645 -13.180 1.00 91.25 207 THR A CA 1
ATOM 1683 C C . THR A 1 207 ? 9.171 -11.016 -14.012 1.00 91.25 207 THR A C 1
ATOM 1685 O O . THR A 1 207 ? 8.336 -11.731 -14.574 1.00 91.25 207 THR A O 1
ATOM 1688 N N . LEU A 1 208 ? 9.190 -9.688 -14.100 1.00 91.31 208 LEU A N 1
ATOM 1689 C CA . LEU A 1 208 ? 8.377 -8.913 -15.029 1.00 91.31 208 LEU A CA 1
ATOM 1690 C C . LEU A 1 208 ? 9.255 -8.141 -16.008 1.00 91.31 208 LEU A C 1
ATOM 1692 O O . LEU A 1 208 ? 10.445 -7.919 -15.781 1.00 91.31 208 LEU A O 1
ATOM 1696 N N . HIS A 1 209 ? 8.634 -7.686 -17.086 1.00 91.56 209 HIS A N 1
ATOM 1697 C CA . HIS A 1 209 ? 9.267 -6.903 -18.126 1.00 91.56 209 HIS A CA 1
ATOM 1698 C C . HIS A 1 209 ? 8.387 -5.732 -18.547 1.00 91.56 209 HIS A C 1
ATOM 1700 O O . HIS A 1 209 ? 7.219 -5.937 -18.879 1.00 91.56 209 HIS A O 1
ATOM 1706 N N . THR A 1 210 ? 8.953 -4.528 -18.629 1.00 88.50 210 THR A N 1
ATOM 1707 C CA . THR A 1 210 ? 8.342 -3.440 -19.412 1.00 88.50 210 THR A CA 1
ATOM 1708 C C . THR A 1 210 ? 8.848 -3.511 -20.845 1.00 88.50 210 THR A C 1
ATOM 1710 O O . THR A 1 210 ? 9.991 -3.886 -21.073 1.00 88.50 210 THR A O 1
ATOM 1713 N N . TYR A 1 211 ? 8.030 -3.178 -21.842 1.00 80.31 211 TYR A N 1
ATOM 1714 C CA . TYR A 1 211 ? 8.421 -3.397 -23.242 1.00 80.31 211 TYR A CA 1
ATOM 1715 C C . TYR A 1 211 ? 9.123 -2.200 -23.878 1.00 80.31 211 TYR A C 1
ATOM 1717 O O . TYR A 1 211 ? 10.025 -2.381 -24.697 1.00 80.31 211 TYR A O 1
ATOM 1725 N N . LYS A 1 212 ? 8.699 -0.980 -23.533 1.00 78.06 212 LYS A N 1
ATOM 1726 C CA . LYS A 1 212 ? 9.260 0.280 -24.031 1.00 78.06 212 LYS A CA 1
ATOM 1727 C C . LYS A 1 212 ? 9.115 1.369 -22.976 1.00 78.06 212 LYS A C 1
ATOM 1729 O O . LYS A 1 212 ? 8.300 1.270 -22.063 1.00 78.06 212 LYS A O 1
ATOM 1734 N N . LYS A 1 213 ? 9.880 2.446 -23.145 1.00 77.50 213 LYS A N 1
ATOM 1735 C CA . LYS A 1 213 ? 9.785 3.634 -22.299 1.00 77.50 213 LYS A CA 1
ATOM 1736 C C . LYS A 1 213 ? 8.393 4.254 -22.355 1.00 77.50 213 LYS A C 1
ATOM 1738 O O . LYS A 1 213 ? 7.951 4.644 -23.432 1.00 77.50 213 LYS A O 1
ATOM 1743 N N . GLY A 1 214 ? 7.775 4.397 -21.185 1.00 75.12 214 GLY A N 1
ATOM 1744 C CA . GLY A 1 214 ? 6.445 4.981 -21.030 1.00 75.12 214 GLY A CA 1
ATOM 1745 C C . GLY A 1 214 ? 5.280 4.048 -21.370 1.00 75.12 214 GLY A C 1
ATOM 1746 O O . GLY A 1 214 ? 4.131 4.466 -21.258 1.00 75.12 214 GLY A O 1
ATOM 1747 N N . ASP A 1 215 ? 5.545 2.800 -21.779 1.00 84.12 215 ASP A N 1
ATOM 1748 C CA . ASP A 1 215 ? 4.477 1.826 -22.001 1.00 84.12 215 ASP A CA 1
ATOM 1749 C C . ASP A 1 215 ? 4.019 1.244 -20.659 1.00 84.12 215 ASP A C 1
ATOM 1751 O O . ASP A 1 215 ? 4.828 0.821 -19.827 1.00 84.12 215 ASP A O 1
ATOM 1755 N N . TYR A 1 216 ? 2.701 1.190 -20.483 1.00 89.38 216 TYR A N 1
ATOM 1756 C CA . TYR A 1 216 ? 2.066 0.532 -19.351 1.00 89.38 216 TYR A CA 1
ATOM 1757 C C . TYR A 1 216 ? 2.012 -0.976 -19.575 1.00 89.38 216 TYR A C 1
ATOM 1759 O O . TYR A 1 216 ? 1.475 -1.441 -20.582 1.00 89.38 216 TYR A O 1
ATOM 1767 N N . VAL A 1 217 ? 2.508 -1.737 -18.606 1.00 91.75 217 VAL A N 1
ATOM 1768 C CA . VAL A 1 217 ? 2.346 -3.191 -18.541 1.00 91.75 217 VAL A CA 1
ATOM 1769 C C . VAL A 1 217 ? 1.389 -3.505 -17.407 1.00 91.75 217 VAL A C 1
ATOM 1771 O O . VAL A 1 217 ? 1.645 -3.137 -16.262 1.00 91.75 217 VAL A O 1
ATOM 1774 N N . SER A 1 218 ? 0.268 -4.155 -17.718 1.00 94.62 218 SER A N 1
ATOM 1775 C CA . SER A 1 218 ? -0.692 -4.537 -16.677 1.00 94.62 218 SER A CA 1
ATOM 1776 C C . SER A 1 218 ? -0.109 -5.668 -15.846 1.00 94.62 218 SER A C 1
ATOM 1778 O O . SER A 1 218 ? 0.546 -6.555 -16.390 1.00 94.62 218 SER A O 1
ATOM 1780 N N . ILE A 1 219 ? -0.379 -5.653 -14.547 1.00 94.69 219 ILE A N 1
ATOM 1781 C CA . ILE A 1 219 ? 0.118 -6.633 -13.582 1.00 94.69 219 ILE A CA 1
ATOM 1782 C C . ILE A 1 219 ? -1.032 -7.241 -12.785 1.00 94.69 219 ILE A C 1
ATOM 1784 O O . ILE A 1 219 ? -2.026 -6.576 -12.480 1.00 94.69 219 ILE A O 1
ATOM 1788 N N . LEU A 1 220 ? -0.867 -8.511 -12.429 1.00 96.12 220 LEU A N 1
ATOM 1789 C CA . LEU A 1 220 ? -1.684 -9.203 -11.441 1.00 96.12 220 LEU A CA 1
ATOM 1790 C C . LEU A 1 220 ? -0.765 -10.033 -10.546 1.00 96.12 220 LEU A C 1
ATOM 1792 O O . LEU A 1 220 ? -0.036 -10.900 -11.035 1.00 96.12 220 LEU A O 1
ATOM 1796 N N . TYR A 1 221 ? -0.819 -9.785 -9.244 1.00 95.44 221 TYR A N 1
ATOM 1797 C CA . TYR A 1 221 ? -0.050 -10.510 -8.237 1.00 95.44 221 TYR A CA 1
ATOM 1798 C C . TYR A 1 221 ? -0.969 -11.356 -7.379 1.00 95.44 221 TYR A C 1
ATOM 1800 O O . TYR A 1 221 ? -2.079 -10.925 -7.071 1.00 95.44 221 TYR A O 1
ATOM 1808 N N . LYS A 1 222 ? -0.479 -12.522 -6.957 1.00 96.62 222 LYS A N 1
ATOM 1809 C CA . LYS A 1 222 ? -1.023 -13.255 -5.818 1.00 96.62 222 LYS A CA 1
ATOM 1810 C C . LYS A 1 222 ? 0.062 -13.436 -4.768 1.00 96.62 222 LYS A C 1
ATOM 1812 O O . LYS A 1 222 ? 1.094 -14.039 -5.066 1.00 96.62 222 LYS A O 1
ATOM 1817 N N . LEU A 1 223 ? -0.199 -12.958 -3.557 1.00 96.69 223 LEU A N 1
ATOM 1818 C CA . LEU A 1 223 ? 0.678 -13.102 -2.400 1.00 96.69 223 LEU A CA 1
ATOM 1819 C C . LEU A 1 223 ? -0.025 -13.942 -1.333 1.00 96.69 223 LEU A C 1
ATOM 1821 O O . LEU A 1 223 ? -1.252 -13.944 -1.262 1.00 96.69 223 LEU A O 1
ATOM 1825 N N . ASN A 1 224 ? 0.730 -14.649 -0.500 1.00 96.38 224 ASN A N 1
ATOM 1826 C CA . ASN A 1 224 ? 0.183 -15.265 0.709 1.00 96.38 224 ASN A CA 1
ATOM 1827 C C . ASN A 1 224 ? -0.046 -14.206 1.814 1.00 96.38 224 ASN A C 1
ATOM 1829 O O . ASN A 1 224 ? 0.293 -13.032 1.653 1.00 96.38 224 ASN A O 1
ATOM 1833 N N . GLU A 1 225 ? -0.581 -14.620 2.964 1.00 95.31 225 GLU A N 1
ATOM 1834 C CA . GLU A 1 225 ? -0.830 -13.731 4.114 1.00 95.31 225 GLU A CA 1
ATOM 1835 C C . GLU A 1 225 ? 0.437 -13.080 4.709 1.00 95.31 225 GLU A C 1
ATOM 1837 O O . GLU A 1 225 ? 0.355 -12.058 5.400 1.00 95.31 225 GLU A O 1
ATOM 1842 N N . ASN A 1 226 ? 1.612 -13.661 4.447 1.00 95.44 226 ASN A N 1
ATOM 1843 C CA . ASN A 1 226 ? 2.910 -13.142 4.871 1.00 95.44 226 ASN A CA 1
ATOM 1844 C C . ASN A 1 226 ? 3.477 -12.133 3.867 1.00 95.44 226 ASN A C 1
ATOM 1846 O O . ASN A 1 226 ? 4.518 -11.540 4.136 1.00 95.44 226 ASN A O 1
ATOM 1850 N N . GLY A 1 227 ? 2.819 -11.925 2.723 1.00 93.88 227 GLY A N 1
ATOM 1851 C CA . GLY A 1 227 ? 3.298 -11.063 1.648 1.00 93.88 227 GLY A CA 1
ATOM 1852 C C . GLY A 1 227 ? 4.380 -11.706 0.776 1.00 93.88 227 GLY A C 1
ATOM 1853 O O . GLY A 1 227 ? 5.141 -10.978 0.147 1.00 93.88 227 GLY A O 1
ATOM 1854 N N . ASP A 1 228 ? 4.488 -13.037 0.756 1.00 94.00 228 ASP A N 1
ATOM 1855 C CA . ASP A 1 228 ? 5.366 -13.760 -0.177 1.00 94.00 228 ASP A CA 1
ATOM 1856 C C . ASP A 1 228 ? 4.619 -14.046 -1.479 1.00 94.00 228 ASP A C 1
ATOM 1858 O O . ASP A 1 228 ? 3.410 -14.315 -1.466 1.00 94.00 228 ASP A O 1
ATOM 1862 N N . TYR A 1 229 ? 5.323 -14.013 -2.608 1.00 93.94 229 TYR A N 1
ATOM 1863 C CA . TYR A 1 229 ? 4.694 -14.209 -3.907 1.00 93.94 229 TYR A CA 1
ATOM 1864 C C . TYR A 1 229 ? 4.364 -15.686 -4.138 1.00 93.94 229 TYR A C 1
ATOM 1866 O O . TYR A 1 229 ? 5.203 -16.573 -4.027 1.00 93.94 229 TYR A O 1
ATOM 1874 N N . ILE A 1 230 ? 3.113 -15.956 -4.515 1.00 95.31 230 ILE A N 1
ATOM 1875 C CA . ILE A 1 230 ? 2.686 -17.271 -5.013 1.00 95.31 230 ILE A CA 1
ATOM 1876 C C . ILE A 1 230 ? 2.826 -17.298 -6.536 1.00 95.31 230 ILE A C 1
ATOM 1878 O O . ILE A 1 230 ? 3.249 -18.296 -7.122 1.00 95.31 230 ILE A O 1
ATOM 1882 N N . TRP A 1 231 ? 2.418 -16.208 -7.194 1.00 94.62 231 TRP A N 1
ATOM 1883 C CA . TRP A 1 231 ? 2.661 -15.980 -8.613 1.00 94.62 231 TRP A CA 1
ATOM 1884 C C . TRP A 1 231 ? 2.500 -14.503 -8.982 1.00 94.62 231 TRP A C 1
ATOM 1886 O O . TRP A 1 231 ? 1.779 -13.747 -8.333 1.00 94.62 231 TRP A O 1
ATOM 1896 N N . ALA A 1 232 ? 3.107 -14.124 -10.105 1.00 93.44 232 ALA A N 1
ATOM 1897 C CA . ALA A 1 232 ? 2.903 -12.843 -10.771 1.00 93.44 232 ALA A CA 1
ATOM 1898 C C . ALA A 1 232 ? 2.590 -13.054 -12.261 1.00 93.44 232 ALA A C 1
ATOM 1900 O O . ALA A 1 232 ? 3.073 -14.007 -12.886 1.00 93.44 232 ALA A O 1
ATOM 1901 N N . LYS A 1 233 ? 1.745 -12.190 -12.828 1.00 93.44 233 LYS A N 1
ATOM 1902 C CA . LYS A 1 233 ? 1.358 -12.187 -14.246 1.00 93.44 233 LYS A CA 1
ATOM 1903 C C . LYS A 1 233 ? 1.426 -10.773 -14.808 1.00 93.44 233 LYS A C 1
ATOM 1905 O O . LYS A 1 233 ? 1.137 -9.818 -14.093 1.00 93.44 233 LYS A O 1
ATOM 1910 N N . GLN A 1 234 ? 1.741 -10.676 -16.100 1.00 93.25 234 GLN A N 1
ATOM 1911 C CA . GLN A 1 234 ? 1.692 -9.434 -16.868 1.00 93.25 234 GLN A CA 1
ATOM 1912 C C . GLN A 1 234 ? 1.057 -9.620 -18.251 1.00 93.25 234 GLN A C 1
ATOM 1914 O O . GLN A 1 234 ? 0.934 -10.760 -18.712 1.00 93.25 234 GLN A O 1
ATOM 1919 N N . THR A 1 235 ? 0.707 -8.510 -18.910 1.00 83.75 235 THR A N 1
ATOM 1920 C CA . THR A 1 235 ? 0.202 -8.461 -20.298 1.00 83.75 235 THR A CA 1
ATOM 1921 C C . THR A 1 235 ? 1.017 -7.542 -21.186 1.00 83.75 235 THR A C 1
ATOM 1923 O O . THR A 1 235 ? 1.312 -6.423 -20.706 1.00 83.75 235 THR A O 1
#

Radius of gyration: 18.75 Å; chains: 1; bounding box: 44×51×47 Å